Protein AF-T1H4S7-F1 (afdb_monomer)

InterPro domains:
  IPR000738 WHEP-TRS domain [PF00458] (80-125)
  IPR000738 WHEP-TRS domain [PS00762] (87-115)
  IPR000738 WHEP-TRS domain [PS51185] (76-132)
  IPR000738 WHEP-TRS domain [SM00991] (80-135)
  IPR009068 uS15/NS1, RNA-binding domain superfamily [SSF47060] (79-121)
  IPR027031 Glycyl-tRNA synthetase/DNA polymerase subunit gamma-2 [PTHR10745] (80-202)
  IPR045864 Class II Aminoacyl-tRNA synthetase/Biotinyl protein ligase (BPL) and lipoyl protein ligase (LPL) [G3DSA:3.30.930.10] (133-202)
  IPR045864 Class II Aminoacyl-tRNA synthetase/Biotinyl protein ligase (BPL) and lipoyl protein ligase (LPL) [SSF55681] (131-201)

Sequence (202 aa):
MSLRKLTLICSRFHHISCGFRANLIQFVNPTSTFISRFASSSAPEPVTLWGTKKKNRKVRLHSLVGTRMSAEVEAVLAPLREKVQEQGNLVRSLKASGAPELDVKKAVAELKARKKALEDKELEFTSQSSTFDRAKMEDLLKRRFFYDQSFAIYGGITGQYDFGPMGCALKSNILNLWRQFFVLEEQMLEVDCSILTPEQVL

Organism: Megaselia scalaris (NCBI:txid36166)

Secondary structure (DSSP, 8-state):
--TTTHHHHHHHSTTSS---------------------------------S---TT--EE----------HHHHHHHHHHHHHHHHHHHHHHHHHHTT--HHHHHHHHHHHHHHHHHHHHHHHHHTTTT-EE-HHHHHHHHHHTTSEEETTGGGT--TT-EEE-HHHHHHHHHHHHHHIIIIIIHHT-------S---GGG-

Mean predicted aligned error: 17.31 Å

Radius of gyration: 27.14 Å; Cα contacts (8 Å, |Δi|>4): 90; chains: 1; bounding box: 60×44×68 Å

Structure (mmCIF, N/CA/C/O backbone):
data_AF-T1H4S7-F1
#
_entry.id   AF-T1H4S7-F1
#
loop_
_atom_site.group_PDB
_atom_site.id
_atom_site.type_symbol
_atom_site.label_atom_id
_atom_site.label_alt_id
_atom_site.label_comp_id
_atom_site.label_asym_id
_atom_site.label_entity_id
_atom_site.label_seq_id
_atom_site.pdbx_PDB_ins_code
_atom_site.Cartn_x
_atom_site.Cartn_y
_atom_site.Cartn_z
_atom_site.occupancy
_atom_site.B_iso_or_equiv
_atom_site.auth_seq_id
_atom_site.auth_comp_id
_atom_site.a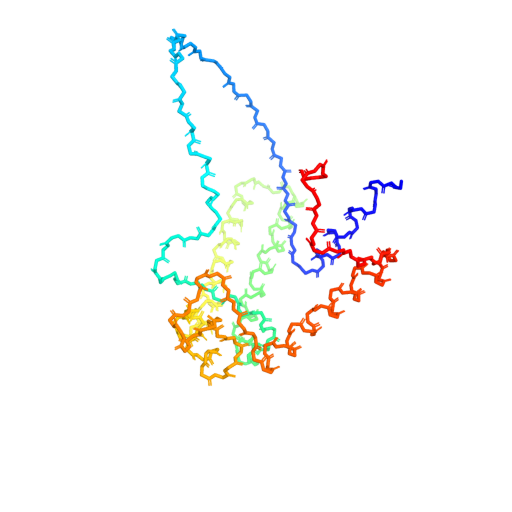uth_asym_id
_atom_site.auth_atom_id
_atom_site.pdbx_PDB_model_num
ATOM 1 N N . MET A 1 1 ? -19.317 -23.875 -14.083 1.00 41.97 1 MET A N 1
ATOM 2 C CA . MET A 1 1 ? -18.487 -24.047 -12.869 1.00 41.97 1 MET A CA 1
ATOM 3 C C . MET A 1 1 ? -19.145 -23.245 -11.751 1.00 41.97 1 MET A C 1
ATOM 5 O O . MET A 1 1 ? -19.374 -22.060 -11.925 1.00 41.97 1 MET A O 1
ATOM 9 N N . SER A 1 2 ? -19.652 -23.934 -10.728 1.00 33.81 2 SER A N 1
ATOM 10 C CA . SER A 1 2 ? -20.773 -23.499 -9.873 1.00 33.81 2 SER A CA 1
ATOM 11 C C . SER A 1 2 ? -20.464 -22.293 -8.966 1.00 33.81 2 SER A C 1
ATOM 13 O O . SER A 1 2 ? -19.437 -22.285 -8.287 1.00 33.81 2 SER A O 1
ATOM 15 N N . LEU A 1 3 ? -21.418 -21.350 -8.869 1.00 35.25 3 LEU A N 1
ATOM 16 C CA . LEU A 1 3 ? -21.483 -20.182 -7.961 1.00 35.25 3 LEU A CA 1
ATOM 17 C C . LEU A 1 3 ? -21.241 -20.486 -6.465 1.00 35.25 3 LEU A C 1
ATOM 19 O O . LEU A 1 3 ? -21.159 -19.570 -5.654 1.00 35.25 3 LEU A O 1
ATOM 23 N N . ARG A 1 4 ? -21.092 -21.759 -6.088 1.00 35.78 4 ARG A N 1
ATOM 24 C CA . ARG A 1 4 ? -20.764 -22.210 -4.730 1.00 35.78 4 ARG A CA 1
ATOM 25 C C . ARG A 1 4 ? -19.297 -21.988 -4.329 1.00 35.78 4 ARG A C 1
ATOM 27 O O . ARG A 1 4 ? -18.998 -22.070 -3.145 1.00 35.78 4 ARG A O 1
ATOM 34 N N . LYS A 1 5 ? -18.383 -21.709 -5.273 1.00 42.66 5 LYS A N 1
ATOM 35 C CA . LYS A 1 5 ? -16.961 -21.447 -4.952 1.00 42.66 5 LYS A CA 1
ATOM 36 C C . LYS A 1 5 ? -16.668 -19.990 -4.570 1.00 42.66 5 LYS A C 1
ATOM 38 O O . LYS A 1 5 ? -15.853 -19.771 -3.683 1.00 42.66 5 LYS A O 1
ATOM 43 N N . LEU A 1 6 ? -17.390 -19.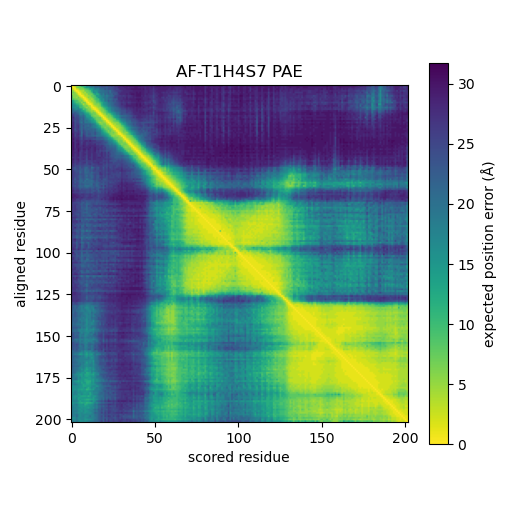008 -5.122 1.00 40.31 6 LEU A N 1
ATOM 44 C CA . LEU A 1 6 ? -17.178 -17.591 -4.775 1.00 40.31 6 LEU A CA 1
ATOM 45 C C . LEU A 1 6 ? -17.537 -17.278 -3.310 1.00 40.31 6 LEU A C 1
ATOM 47 O O . LEU A 1 6 ? -16.977 -16.373 -2.698 1.00 40.31 6 LEU A O 1
ATOM 51 N N . THR A 1 7 ? -18.451 -18.052 -2.719 1.00 40.34 7 THR A N 1
ATOM 52 C CA . THR A 1 7 ? -18.847 -17.902 -1.312 1.00 40.34 7 THR A CA 1
ATOM 53 C C . THR A 1 7 ? -17.739 -18.341 -0.343 1.00 40.34 7 THR A C 1
ATOM 55 O O . THR A 1 7 ? -17.677 -17.827 0.769 1.00 40.34 7 THR A O 1
ATOM 58 N N . LEU A 1 8 ? -16.823 -19.228 -0.760 1.00 39.31 8 LEU A N 1
ATOM 59 C CA . LEU A 1 8 ? -15.730 -19.716 0.093 1.00 39.31 8 LEU A CA 1
ATOM 60 C C . LEU A 1 8 ? -14.610 -18.672 0.275 1.00 39.31 8 LEU A C 1
ATOM 62 O O . LEU A 1 8 ? -14.010 -18.594 1.347 1.00 39.31 8 LEU A O 1
ATOM 66 N N . ILE A 1 9 ? -14.391 -17.826 -0.736 1.00 44.53 9 ILE A N 1
ATOM 67 C CA . ILE A 1 9 ? -13.378 -16.755 -0.737 1.00 44.53 9 ILE A CA 1
ATOM 68 C C . ILE A 1 9 ? -13.738 -15.679 0.296 1.00 44.53 9 ILE A C 1
ATOM 70 O O . ILE A 1 9 ? -12.888 -15.202 1.045 1.00 44.53 9 ILE A O 1
ATOM 74 N N . CYS A 1 10 ? -15.029 -15.358 0.420 1.00 37.50 10 CYS A N 1
ATOM 75 C CA . CYS A 1 10 ? -15.496 -14.381 1.401 1.00 37.50 10 CYS A CA 1
ATOM 76 C C . CYS A 1 10 ? -15.527 -14.951 2.834 1.00 37.50 10 CYS A C 1
ATOM 78 O O . CYS A 1 10 ? -15.285 -14.221 3.793 1.00 37.50 10 CYS A O 1
ATOM 80 N N . SER A 1 11 ? -15.775 -16.257 3.006 1.00 36.66 11 SER A N 1
ATOM 81 C CA . SER A 1 11 ? -15.812 -16.896 4.332 1.00 36.66 11 SER A CA 1
ATOM 82 C C . SER A 1 11 ? -14.431 -17.120 4.955 1.00 36.66 11 SER A C 1
ATOM 84 O O . SER A 1 11 ? -14.328 -17.155 6.181 1.00 36.66 11 SER A O 1
ATOM 86 N N . ARG A 1 12 ? -13.356 -17.215 4.160 1.00 45.53 12 ARG A N 1
ATOM 87 C CA . ARG A 1 12 ? -11.990 -17.377 4.695 1.00 45.53 12 ARG A CA 1
ATOM 88 C C . ARG A 1 12 ? -11.311 -16.061 5.082 1.00 45.53 12 ARG A C 1
ATOM 90 O O . ARG A 1 12 ? -10.366 -16.080 5.862 1.00 45.53 12 ARG A O 1
ATOM 97 N N . PHE A 1 13 ? -11.862 -14.925 4.655 1.00 40.69 13 PHE A N 1
ATOM 98 C CA . PHE A 1 13 ? -11.532 -13.616 5.229 1.00 40.69 13 PHE A CA 1
ATOM 99 C C . PHE A 1 13 ? -12.204 -13.398 6.602 1.00 40.69 13 PHE A C 1
ATOM 101 O O . PHE A 1 13 ? -11.760 -12.576 7.396 1.00 40.69 13 PHE A O 1
ATOM 108 N N . HIS A 1 14 ? -13.249 -14.174 6.926 1.00 33.62 14 HIS A N 1
ATOM 109 C CA . HIS A 1 14 ? -14.081 -13.978 8.122 1.00 33.62 14 HIS A CA 1
ATOM 110 C C . HIS A 1 14 ? -13.559 -14.640 9.405 1.00 33.62 14 HIS A C 1
ATOM 112 O O . HIS A 1 14 ? -14.132 -14.424 10.472 1.00 33.62 14 HIS A O 1
ATOM 118 N N . HIS A 1 15 ? -12.453 -15.392 9.347 1.00 34.91 15 HIS A N 1
ATOM 119 C CA . HIS A 1 15 ? -11.735 -15.820 10.559 1.00 34.91 15 HIS A CA 1
ATOM 120 C C . HIS A 1 15 ? -10.746 -14.752 11.070 1.00 34.91 15 HIS A C 1
ATOM 122 O O . HIS A 1 15 ? -10.003 -14.975 12.026 1.00 34.91 15 HIS A O 1
ATOM 128 N N . ILE A 1 16 ? -10.788 -13.561 10.465 1.00 42.69 16 ILE A N 1
ATOM 129 C CA . ILE A 1 16 ? -10.288 -12.312 11.030 1.00 42.69 16 ILE A CA 1
ATOM 130 C C . ILE A 1 16 ? -11.484 -11.346 11.076 1.00 42.69 16 ILE A C 1
ATOM 132 O O . ILE A 1 16 ? -11.771 -10.605 10.146 1.00 42.69 16 ILE A O 1
ATOM 136 N N . SER A 1 17 ? -12.197 -11.404 12.202 1.00 32.28 17 SER A N 1
ATOM 137 C CA . SER A 1 17 ? -13.141 -10.398 12.708 1.00 32.28 17 SER A CA 1
ATOM 138 C C . SER A 1 17 ? -14.472 -10.171 11.963 1.00 32.28 17 SER A C 1
ATOM 140 O O . SER A 1 17 ? -14.628 -9.287 11.132 1.00 32.28 17 SER A O 1
ATOM 142 N N . CYS A 1 18 ? -15.483 -10.864 12.496 1.00 31.83 18 CYS A N 1
ATOM 143 C CA . CYS A 1 18 ? -16.815 -10.358 12.865 1.00 31.83 18 CYS A CA 1
ATOM 144 C C . CYS A 1 18 ? -17.854 -10.053 11.764 1.00 31.83 18 CYS A C 1
ATOM 146 O O . CYS A 1 18 ? -17.685 -9.223 10.875 1.00 31.83 18 CYS A O 1
ATOM 148 N N . GLY A 1 19 ? -18.977 -10.772 11.866 1.00 29.05 19 GLY A N 1
ATOM 149 C CA . GLY A 1 19 ? -20.103 -10.832 10.937 1.00 29.05 19 GLY A CA 1
ATOM 150 C C . GLY A 1 19 ? -20.899 -9.541 10.787 1.00 29.05 19 GLY A C 1
ATOM 151 O O . GLY A 1 19 ? -21.454 -9.012 11.748 1.00 29.05 19 GLY A O 1
ATOM 152 N N . PHE A 1 20 ? -21.035 -9.113 9.535 1.00 29.20 20 PHE A N 1
ATOM 153 C CA . PHE A 1 20 ? -22.096 -8.237 9.059 1.00 29.20 20 PHE A CA 1
ATOM 154 C C . PHE A 1 20 ? -23.388 -9.064 8.927 1.00 29.20 20 PHE A C 1
ATOM 156 O O . PHE A 1 20 ? -23.376 -10.141 8.328 1.00 29.20 20 PHE A O 1
ATOM 163 N N . ARG A 1 21 ? -24.505 -8.581 9.481 1.00 31.48 21 ARG A N 1
ATOM 164 C CA . ARG A 1 21 ? -25.845 -9.157 9.283 1.00 31.48 21 ARG A CA 1
ATOM 165 C C . ARG A 1 21 ? -26.712 -8.095 8.610 1.00 31.48 21 ARG A C 1
ATOM 167 O O . ARG A 1 21 ? -26.928 -7.033 9.184 1.00 31.48 21 ARG A O 1
ATOM 174 N N . ALA A 1 22 ? -27.177 -8.390 7.400 1.00 33.75 22 ALA A N 1
ATOM 175 C CA . ALA A 1 22 ? -28.142 -7.589 6.652 1.00 33.75 22 ALA A CA 1
ATOM 176 C C . ALA A 1 22 ? -29.571 -8.129 6.841 1.00 33.75 22 ALA A C 1
ATOM 178 O O . ALA A 1 22 ? -29.743 -9.326 7.073 1.00 33.75 22 ALA A O 1
ATOM 179 N N . ASN A 1 23 ? -30.558 -7.231 6.740 1.00 27.38 23 ASN A N 1
ATOM 180 C CA . ASN A 1 23 ? -31.960 -7.388 6.290 1.00 27.38 23 ASN A CA 1
ATOM 181 C C . ASN A 1 23 ? -32.716 -6.114 6.715 1.00 27.38 23 ASN A C 1
ATOM 183 O O . ASN A 1 23 ? -32.404 -5.584 7.776 1.00 27.38 23 ASN A O 1
ATOM 187 N N . LEU A 1 24 ? -33.747 -5.568 6.067 1.00 27.72 24 LEU A N 1
ATOM 188 C CA . LEU A 1 24 ? -34.466 -5.654 4.777 1.00 27.72 24 LEU A CA 1
ATOM 189 C C . LEU A 1 24 ? -35.558 -4.534 4.881 1.00 27.72 24 LEU A C 1
ATOM 191 O O . LEU A 1 24 ? -35.735 -4.012 5.981 1.00 27.72 24 LEU A O 1
ATOM 195 N N . ILE A 1 25 ? -36.353 -4.278 3.817 1.00 26.95 25 ILE A N 1
ATOM 196 C CA . ILE A 1 25 ? -37.682 -3.578 3.764 1.00 26.95 25 ILE A CA 1
ATOM 197 C C . ILE A 1 25 ? -37.580 -2.093 3.330 1.00 26.95 25 ILE A C 1
ATOM 199 O O . ILE A 1 25 ? -36.746 -1.380 3.869 1.00 26.95 25 ILE A O 1
ATOM 203 N N . GLN A 1 26 ? -38.410 -1.474 2.469 1.00 25.28 26 GLN A N 1
ATOM 204 C CA . GLN A 1 26 ? -39.275 -1.773 1.296 1.00 25.28 26 GLN A CA 1
ATOM 205 C C . GLN A 1 26 ? -40.023 -0.441 0.961 1.00 25.28 26 GLN A C 1
ATOM 207 O O . GLN A 1 26 ? -40.423 0.222 1.909 1.00 25.28 26 GLN A O 1
ATOM 212 N N . PHE A 1 27 ? -40.271 -0.132 -0.334 1.00 25.97 27 PHE A N 1
ATOM 213 C CA . PHE A 1 27 ? -41.295 0.787 -0.939 1.00 25.97 27 PHE A CA 1
ATOM 214 C C . PHE A 1 27 ? -41.332 2.287 -0.489 1.00 25.97 27 PHE A C 1
ATOM 216 O O . PHE A 1 27 ? -41.004 2.600 0.640 1.00 25.97 27 PHE A O 1
ATOM 223 N N . VAL A 1 28 ? -41.661 3.326 -1.286 1.00 28.50 28 VAL A N 1
ATOM 224 C CA . VAL A 1 28 ? -42.761 3.571 -2.255 1.00 28.50 28 VAL A CA 1
ATOM 225 C C . VAL A 1 28 ? -42.406 4.769 -3.204 1.00 28.50 28 VAL A C 1
ATOM 227 O O . VAL A 1 28 ? -41.715 5.691 -2.782 1.00 28.50 28 VAL A O 1
ATOM 230 N N . ASN A 1 29 ? -42.910 4.771 -4.453 1.00 31.83 29 ASN A N 1
ATOM 231 C CA . ASN A 1 29 ? -43.080 5.919 -5.405 1.00 31.83 29 ASN A CA 1
ATOM 232 C C . ASN A 1 29 ? -44.453 6.634 -5.155 1.00 31.83 29 ASN A C 1
ATOM 234 O O . ASN A 1 29 ? -45.113 6.174 -4.223 1.00 31.83 29 ASN A O 1
ATOM 238 N N . PRO A 1 30 ? -45.023 7.607 -5.939 1.00 46.44 30 PRO A N 1
ATOM 239 C CA . PRO A 1 30 ? -44.629 8.396 -7.146 1.00 46.44 30 PRO A CA 1
ATOM 240 C C . PRO A 1 30 ? -44.850 9.945 -6.949 1.00 46.44 30 PRO A C 1
ATOM 242 O O . PRO A 1 30 ? -45.190 10.359 -5.851 1.00 46.44 30 PRO A O 1
ATOM 245 N N . THR A 1 31 ? -44.591 10.901 -7.868 1.00 28.98 31 THR A N 1
ATOM 246 C CA . THR A 1 31 ? -45.408 11.325 -9.043 1.00 28.98 31 THR A CA 1
ATOM 247 C C . THR A 1 31 ? -44.789 12.534 -9.789 1.00 28.98 31 THR A C 1
ATOM 249 O O . THR A 1 31 ? -44.314 13.440 -9.116 1.00 28.98 31 THR A O 1
ATOM 252 N N . SER A 1 32 ? -44.931 12.549 -11.135 1.00 28.95 32 SER A N 1
ATOM 253 C CA . SER A 1 32 ? -45.107 13.662 -12.124 1.00 28.95 32 SER A CA 1
ATOM 254 C C . SER A 1 32 ? -44.213 14.923 -12.023 1.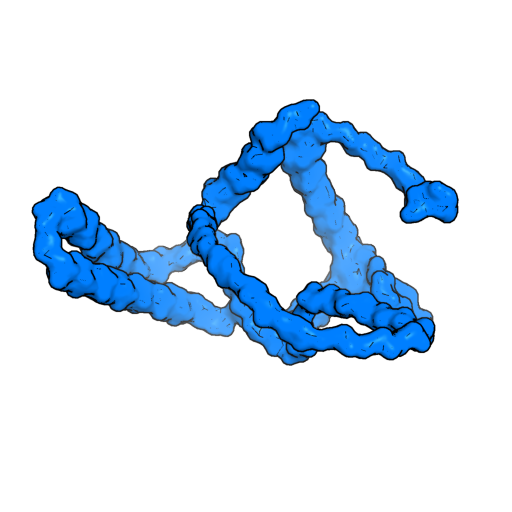00 28.95 32 SER A C 1
ATOM 256 O O . SER A 1 32 ? -44.094 15.505 -10.960 1.00 28.95 32 SER A O 1
ATOM 258 N N . THR A 1 33 ? -43.569 15.444 -13.077 1.00 30.02 33 THR A N 1
ATOM 259 C CA . THR A 1 33 ? -44.197 15.945 -14.317 1.00 30.02 33 THR A CA 1
ATOM 260 C C . THR A 1 33 ? -43.216 15.995 -15.498 1.00 30.02 33 THR A C 1
ATOM 262 O O . THR A 1 33 ? -42.012 16.184 -15.354 1.00 30.02 33 THR A O 1
ATOM 265 N N . PHE A 1 34 ? -43.795 15.868 -16.686 1.00 32.50 34 PHE A N 1
ATOM 266 C CA . PHE A 1 34 ? -43.202 15.860 -18.019 1.00 32.50 34 PHE A CA 1
ATOM 267 C C . PHE A 1 34 ? -42.979 17.292 -18.542 1.00 32.50 34 PHE A C 1
ATOM 269 O O . PHE A 1 34 ? -43.958 18.022 -18.638 1.00 32.50 34 PHE A O 1
ATOM 276 N N . ILE A 1 35 ? -41.757 17.675 -18.945 1.00 31.91 35 ILE A N 1
ATOM 277 C CA . ILE A 1 35 ? -41.510 18.664 -20.019 1.00 31.91 35 ILE A CA 1
ATOM 278 C C . ILE A 1 35 ? -40.247 18.252 -20.785 1.00 31.91 35 ILE A C 1
ATOM 280 O O . ILE A 1 35 ? -39.147 18.180 -20.243 1.00 31.91 35 ILE A O 1
ATOM 284 N N . SER A 1 36 ? -40.434 18.006 -22.077 1.00 35.34 36 SER A N 1
ATOM 285 C CA . SER A 1 36 ? -39.409 17.754 -23.082 1.00 35.34 36 SER A CA 1
ATOM 286 C C . SER A 1 36 ? -38.601 19.009 -23.415 1.00 35.34 36 SER A C 1
ATOM 288 O O . SER A 1 36 ? -39.178 20.053 -23.737 1.00 35.34 36 SER A O 1
ATOM 290 N N . ARG A 1 37 ? -37.275 18.879 -23.499 1.00 27.64 37 ARG A N 1
ATOM 291 C CA . ARG A 1 37 ? -36.459 19.719 -24.383 1.00 27.64 37 ARG A CA 1
ATOM 292 C C . ARG A 1 37 ? -35.199 18.956 -24.786 1.00 27.64 37 ARG A C 1
ATOM 294 O O . ARG A 1 37 ? -34.328 18.707 -23.962 1.00 27.64 37 ARG A O 1
ATOM 301 N N . PHE A 1 38 ? -35.137 18.559 -26.054 1.00 35.47 38 PHE A N 1
ATOM 302 C CA . PHE A 1 38 ? -33.908 18.082 -26.677 1.00 35.47 38 PHE A CA 1
ATOM 303 C C . PHE A 1 38 ? -32.910 19.243 -26.708 1.00 35.47 38 PHE A C 1
ATOM 305 O O . PHE A 1 38 ? -33.141 20.251 -27.372 1.00 35.47 38 PHE A O 1
ATOM 312 N N . ALA A 1 39 ? -31.815 19.091 -25.974 1.00 32.44 39 ALA A N 1
ATOM 313 C CA . ALA A 1 39 ? -30.600 19.866 -26.141 1.00 32.44 39 ALA A CA 1
ATOM 314 C C . ALA A 1 39 ? -29.439 18.886 -25.978 1.00 32.44 39 ALA A C 1
ATOM 316 O O . ALA A 1 39 ? -29.271 18.272 -24.926 1.00 32.44 39 ALA A O 1
ATOM 317 N N . SER A 1 40 ? -28.677 18.702 -27.051 1.00 44.75 40 SER A N 1
ATOM 318 C CA . SER A 1 40 ? -27.395 18.008 -27.047 1.00 44.75 40 SER A CA 1
ATOM 319 C C . SER A 1 40 ? -26.478 18.663 -26.016 1.00 44.75 40 SER A C 1
ATOM 321 O O . SER A 1 40 ? -25.993 19.775 -26.210 1.00 44.75 40 SER A O 1
ATOM 323 N N . SER A 1 41 ? -26.288 17.977 -24.900 1.00 34.97 41 SER A N 1
ATOM 324 C CA . SER A 1 41 ? -25.385 18.344 -23.822 1.00 34.97 41 SER A CA 1
ATOM 325 C C . SER A 1 41 ? -24.896 17.024 -23.259 1.00 34.97 41 SER A C 1
ATOM 327 O O . SER A 1 41 ? -25.675 16.273 -22.672 1.00 34.97 41 SER A O 1
ATOM 329 N N . SER A 1 42 ? -23.636 16.690 -23.527 1.00 43.97 42 SER A N 1
ATOM 330 C CA . SER A 1 42 ? -22.946 15.608 -22.837 1.00 43.97 42 SER A CA 1
ATOM 331 C C . SER A 1 42 ? -23.034 15.901 -21.342 1.00 43.97 42 SER A C 1
ATOM 333 O O . SER A 1 42 ? -22.331 16.782 -20.838 1.00 43.97 42 SER A O 1
ATOM 335 N N . ALA A 1 43 ? -23.946 15.223 -20.647 1.00 37.69 43 ALA A N 1
ATOM 336 C CA . ALA A 1 43 ? -24.002 15.291 -19.201 1.00 37.69 43 ALA A CA 1
ATOM 337 C C . ALA A 1 43 ? -22.615 14.889 -18.677 1.00 37.69 43 ALA A C 1
ATOM 339 O O . ALA A 1 43 ? -22.074 13.881 -19.139 1.00 37.69 43 ALA A O 1
ATOM 340 N N . PRO A 1 44 ? -22.000 15.662 -17.768 1.00 42.91 44 PRO A N 1
ATOM 341 C CA . PRO A 1 44 ? -20.804 15.191 -17.103 1.00 42.91 44 PRO A CA 1
ATOM 342 C C . PRO A 1 44 ? -21.190 13.911 -16.363 1.00 42.91 44 PRO A C 1
ATOM 344 O O . PRO A 1 44 ? -22.061 13.938 -15.490 1.00 42.91 44 PRO A O 1
ATOM 347 N N . GLU A 1 45 ? -20.573 12.797 -16.759 1.00 44.34 45 GLU A N 1
ATOM 348 C CA . GLU A 1 45 ? -20.576 11.538 -16.017 1.00 44.34 45 GLU A CA 1
ATOM 349 C C . GLU A 1 45 ? -20.475 11.848 -14.515 1.00 44.34 45 GLU A C 1
ATOM 351 O O . GLU A 1 45 ? -19.665 12.709 -14.132 1.00 44.34 45 GLU A O 1
ATOM 356 N N . PRO A 1 46 ? -21.289 11.219 -13.646 1.00 45.28 46 PRO A N 1
ATOM 357 C CA . PRO A 1 46 ? -21.187 11.439 -12.216 1.00 45.28 46 PRO A CA 1
ATOM 358 C C . PRO A 1 46 ? -19.763 11.082 -11.803 1.00 45.28 46 PRO A C 1
ATOM 360 O O . PRO A 1 46 ? -19.399 9.910 -11.758 1.00 45.28 46 PRO A O 1
ATOM 363 N N . VAL A 1 47 ? -18.950 12.112 -11.533 1.00 52.47 47 VAL A N 1
ATOM 364 C CA . VAL A 1 47 ? -17.594 11.956 -11.014 1.00 52.47 47 VAL A CA 1
ATOM 365 C C . VAL A 1 47 ? -17.681 10.972 -9.870 1.00 52.47 47 VAL A C 1
ATOM 367 O O . VAL A 1 47 ? -18.285 11.265 -8.835 1.00 52.47 47 VAL A O 1
ATOM 370 N N . THR A 1 48 ? -17.115 9.789 -10.084 1.00 45.91 48 THR A N 1
ATOM 371 C CA . THR A 1 48 ? -16.993 8.770 -9.058 1.00 45.91 48 THR A CA 1
ATOM 372 C C . THR A 1 48 ? -16.465 9.474 -7.817 1.00 45.91 48 THR A C 1
ATOM 374 O O . THR A 1 48 ? -15.342 9.985 -7.822 1.00 45.91 48 THR A O 1
ATOM 377 N N . LEU A 1 49 ? -17.271 9.552 -6.754 1.00 47.19 49 LEU A N 1
ATOM 378 C CA . LEU A 1 49 ? -16.843 10.073 -5.455 1.00 47.19 49 LEU A CA 1
ATOM 379 C C . LEU A 1 49 ? -15.972 9.011 -4.767 1.00 47.19 49 LEU A C 1
ATOM 381 O O . LEU A 1 49 ? -16.184 8.637 -3.616 1.00 47.19 49 LEU A O 1
ATOM 385 N N . TRP A 1 50 ? -15.015 8.461 -5.508 1.00 38.97 50 TRP A N 1
ATOM 386 C CA . TRP A 1 50 ? -13.995 7.598 -4.971 1.00 38.97 50 TRP A CA 1
ATOM 387 C C . TRP A 1 50 ? -12.850 8.490 -4.512 1.00 38.97 50 TRP A C 1
ATOM 389 O O . TRP A 1 50 ? -12.194 9.164 -5.302 1.00 38.97 50 TRP A O 1
ATOM 399 N N . GLY A 1 51 ? -12.649 8.533 -3.199 1.00 52.12 51 GLY A N 1
ATOM 400 C CA . GLY A 1 51 ? -11.647 9.388 -2.576 1.00 52.12 51 GLY A CA 1
ATOM 401 C C . GLY A 1 51 ? -12.238 10.639 -1.928 1.00 52.12 51 GLY A C 1
ATOM 402 O O . GLY A 1 51 ? -13.204 11.251 -2.377 1.00 52.12 51 GLY A O 1
ATOM 403 N N . THR A 1 52 ? -11.655 11.015 -0.793 1.00 61.53 52 THR A N 1
ATOM 404 C CA . THR A 1 52 ? -12.076 12.186 -0.018 1.00 61.53 52 THR A CA 1
ATOM 405 C C . THR A 1 52 ? -11.324 13.425 -0.504 1.00 61.53 52 THR A C 1
ATOM 407 O O . THR A 1 52 ? -10.099 13.431 -0.486 1.00 61.53 52 THR A O 1
ATOM 410 N N . LYS A 1 53 ? -12.024 14.520 -0.836 1.00 66.50 53 LYS A N 1
ATOM 411 C CA . LYS A 1 53 ? -11.402 15.809 -1.228 1.00 66.50 53 LYS A CA 1
ATOM 412 C C . LYS A 1 53 ? -10.819 16.621 -0.050 1.00 66.50 53 LYS A C 1
ATOM 414 O O . LYS A 1 53 ? -10.400 17.762 -0.224 1.00 66.50 53 LYS A O 1
ATOM 419 N N . LYS A 1 54 ? -10.825 16.074 1.173 1.00 71.88 54 LYS A N 1
ATOM 420 C CA . LYS A 1 54 ? -10.387 16.784 2.386 1.00 71.88 54 LYS A CA 1
ATOM 421 C C . LYS A 1 54 ? -8.862 16.816 2.454 1.00 71.88 54 LYS A C 1
ATOM 423 O O . LYS A 1 54 ? -8.228 15.778 2.639 1.00 71.88 54 LYS A O 1
ATOM 428 N N . LYS A 1 55 ? -8.292 18.018 2.374 1.00 57.88 55 LYS A N 1
ATOM 429 C CA . LYS A 1 55 ? -6.885 18.272 2.701 1.00 57.88 55 LYS A CA 1
ATOM 430 C C . LYS A 1 55 ? -6.698 17.987 4.204 1.00 57.88 55 LYS A C 1
ATOM 432 O O . LYS A 1 55 ? -7.461 18.506 5.012 1.00 57.88 55 LYS A O 1
ATOM 437 N N . ASN A 1 56 ? -5.742 17.127 4.568 1.00 61.44 56 ASN A N 1
ATOM 438 C CA . ASN A 1 56 ? -5.402 16.741 5.953 1.00 61.44 56 ASN A CA 1
ATOM 439 C C . ASN A 1 56 ? -6.474 15.944 6.724 1.00 61.44 56 ASN A C 1
ATOM 441 O O . ASN A 1 56 ? -6.893 16.307 7.824 1.00 61.44 56 ASN A O 1
ATOM 445 N N . ARG A 1 57 ? -6.911 14.803 6.175 1.00 68.19 57 ARG A N 1
ATOM 446 C CA . ARG A 1 57 ? -7.760 13.860 6.920 1.00 68.19 57 ARG A CA 1
ATOM 447 C C . ARG A 1 57 ? -6.968 13.230 8.071 1.00 68.19 57 ARG A C 1
ATOM 449 O O . ARG A 1 57 ? -6.031 12.476 7.833 1.00 68.19 57 ARG A O 1
ATOM 456 N N . LYS A 1 58 ? -7.424 13.449 9.306 1.00 61.97 58 LYS A N 1
ATOM 457 C CA . LYS A 1 58 ? -6.964 12.703 10.484 1.00 61.97 58 LYS A CA 1
ATOM 458 C C . LYS A 1 58 ? -7.473 11.261 10.392 1.00 61.97 58 LYS A C 1
ATOM 460 O O . LYS A 1 58 ? -8.578 10.955 10.838 1.00 61.97 58 LYS A O 1
ATOM 465 N N . VAL A 1 59 ? -6.712 10.388 9.734 1.00 67.19 59 VAL A N 1
ATOM 466 C CA . VAL A 1 59 ? -7.004 8.951 9.717 1.00 67.19 59 VAL A CA 1
ATOM 467 C C . VAL A 1 59 ? -6.461 8.370 11.014 1.00 67.19 59 VAL A C 1
ATOM 469 O O . VAL A 1 59 ? -5.267 8.477 11.298 1.00 67.19 59 VAL A O 1
ATOM 472 N N . ARG A 1 60 ? -7.353 7.790 11.822 1.00 57.84 60 ARG A N 1
ATOM 473 C CA . ARG A 1 60 ? -6.939 6.957 12.949 1.00 57.84 60 ARG A CA 1
ATOM 474 C C . ARG A 1 60 ? -6.371 5.678 12.357 1.00 57.84 60 ARG A C 1
ATOM 476 O O . ARG A 1 60 ? -7.104 4.945 11.694 1.00 57.84 60 ARG A O 1
ATOM 483 N N . LEU A 1 61 ? -5.081 5.438 12.554 1.00 57.91 61 LEU A N 1
ATOM 484 C CA . LEU A 1 61 ? -4.526 4.130 12.253 1.00 57.91 61 LEU A CA 1
ATOM 485 C C . LEU A 1 61 ? -5.001 3.198 13.355 1.00 57.91 61 LEU A C 1
ATOM 487 O O . LEU A 1 61 ? -4.631 3.361 14.517 1.00 57.91 61 LEU A O 1
ATOM 491 N N . HIS A 1 62 ? -5.838 2.232 12.993 1.00 55.69 62 HIS A N 1
ATOM 492 C CA . HIS A 1 62 ? -5.939 1.044 13.818 1.00 55.69 62 HIS A CA 1
ATOM 493 C C . HIS A 1 62 ? -4.564 0.385 13.756 1.00 55.69 62 HIS A C 1
ATOM 495 O O . HIS A 1 62 ? -4.082 0.093 12.659 1.00 55.69 62 HIS A O 1
ATOM 501 N N . SER A 1 63 ? -3.897 0.214 14.896 1.00 51.59 63 SER A N 1
ATOM 502 C CA . SER A 1 63 ? -2.667 -0.570 14.934 1.00 51.59 63 SER A CA 1
ATOM 503 C C . SER A 1 63 ? -3.006 -1.966 14.407 1.00 51.59 63 SER A C 1
ATOM 505 O O . SER A 1 63 ? -3.678 -2.741 15.078 1.00 51.59 63 SER A O 1
ATOM 507 N N . LEU A 1 64 ? -2.606 -2.278 13.171 1.00 47.91 64 LEU A N 1
ATOM 508 C CA . LEU A 1 64 ? -2.589 -3.655 12.659 1.00 47.91 64 LEU A CA 1
ATOM 509 C C . LEU A 1 64 ? -1.441 -4.452 13.276 1.00 47.91 64 LEU A C 1
ATOM 511 O O . LEU A 1 64 ? -1.310 -5.651 13.047 1.00 47.91 64 LEU A O 1
ATOM 515 N N . VAL A 1 65 ? -0.614 -3.791 14.081 1.00 45.94 65 VAL A N 1
ATOM 516 C CA . VAL A 1 65 ? 0.357 -4.477 14.893 1.00 45.94 65 VAL A CA 1
ATOM 517 C C . VAL A 1 65 ? -0.427 -5.084 16.049 1.00 45.94 65 VAL A C 1
ATOM 519 O O . VAL A 1 65 ? -0.763 -4.414 17.026 1.00 45.94 65 VAL A O 1
ATOM 522 N N . GLY A 1 66 ? -0.677 -6.388 15.941 1.00 47.19 66 GLY A N 1
ATOM 523 C CA . GLY A 1 66 ? -0.775 -7.295 17.084 1.00 47.19 66 GLY A CA 1
ATOM 524 C C . GLY A 1 66 ? 0.529 -7.311 17.893 1.00 47.19 66 GLY A C 1
ATOM 525 O O . GLY A 1 66 ? 1.047 -8.365 18.243 1.00 47.19 66 GLY A O 1
ATOM 526 N N . THR A 1 67 ? 1.107 -6.142 18.166 1.00 46.28 67 THR A N 1
ATOM 527 C CA . THR A 1 67 ? 2.192 -5.952 19.110 1.00 46.28 67 THR A CA 1
ATOM 528 C C . THR A 1 67 ? 1.512 -5.865 20.450 1.00 46.28 67 THR A C 1
ATOM 530 O O . THR A 1 67 ? 0.986 -4.822 20.829 1.00 46.28 67 THR A O 1
ATOM 533 N N . ARG A 1 68 ? 1.456 -7.037 21.088 1.00 47.94 68 ARG A N 1
ATOM 534 C CA . ARG A 1 68 ? 1.633 -7.233 22.522 1.00 47.94 68 ARG A CA 1
ATOM 535 C C . ARG A 1 68 ? 1.402 -5.933 23.288 1.00 47.94 68 ARG A C 1
ATOM 537 O O . ARG A 1 68 ? 2.338 -5.151 23.461 1.00 47.94 68 ARG A O 1
ATOM 544 N N . MET A 1 69 ? 0.156 -5.707 23.713 1.00 53.72 69 MET A N 1
ATOM 545 C CA . MET A 1 69 ? -0.093 -4.776 24.812 1.00 53.72 69 MET A CA 1
ATOM 546 C C . MET A 1 69 ? 0.945 -5.121 25.881 1.00 53.72 69 MET A C 1
ATOM 548 O O . MET A 1 69 ? 1.170 -6.312 26.133 1.00 53.72 69 MET A O 1
ATOM 552 N N . SER A 1 70 ? 1.691 -4.134 26.392 1.00 62.72 70 SER A N 1
ATOM 553 C CA . SER A 1 70 ? 2.700 -4.442 27.406 1.00 62.72 70 SER A CA 1
ATOM 554 C C . SER A 1 70 ? 2.017 -5.229 28.527 1.00 62.72 70 SER A C 1
ATOM 556 O O . SER A 1 70 ? 0.813 -5.067 28.753 1.00 62.72 70 SER A O 1
ATOM 558 N N . ALA A 1 71 ? 2.748 -6.117 29.202 1.00 75.06 71 ALA A N 1
ATOM 559 C CA . ALA A 1 71 ? 2.165 -6.901 30.292 1.00 75.06 71 ALA A CA 1
ATOM 560 C C . ALA A 1 71 ? 1.485 -5.991 31.338 1.00 75.06 71 ALA A C 1
ATOM 562 O O . ALA A 1 71 ? 0.513 -6.396 31.968 1.00 75.06 71 ALA A O 1
ATOM 563 N N . GLU A 1 72 ? 1.938 -4.737 31.451 1.00 73.69 72 GLU A N 1
ATOM 564 C CA . GLU A 1 72 ? 1.315 -3.717 32.293 1.00 73.69 72 GLU A CA 1
ATOM 565 C C . GLU A 1 72 ? -0.039 -3.234 31.753 1.00 73.69 72 GLU A C 1
ATOM 567 O O . GLU A 1 72 ? -0.977 -3.094 32.533 1.00 73.69 72 GLU A O 1
ATOM 572 N N . VAL A 1 73 ? -0.186 -3.003 30.442 1.00 78.00 73 VAL A N 1
ATOM 573 C CA . VAL A 1 73 ? -1.480 -2.584 29.874 1.00 78.00 73 VAL A CA 1
ATOM 574 C C . VAL A 1 73 ? -2.506 -3.715 29.958 1.00 78.00 73 VAL A C 1
ATOM 576 O O . VAL A 1 73 ? -3.661 -3.462 30.302 1.00 78.00 73 VAL A O 1
ATOM 579 N N . GLU A 1 74 ? -2.096 -4.966 29.730 1.00 80.50 74 GLU A N 1
ATOM 580 C CA . GLU A 1 74 ? -2.997 -6.113 29.903 1.00 80.50 74 GLU A CA 1
ATOM 581 C C . GLU A 1 74 ? -3.408 -6.291 31.371 1.00 80.50 74 GLU A C 1
ATOM 583 O O . GLU A 1 74 ? -4.582 -6.519 31.639 1.00 80.50 74 GLU A O 1
ATOM 588 N N . ALA A 1 75 ? -2.500 -6.091 32.334 1.00 83.88 75 ALA A N 1
ATOM 589 C CA . ALA A 1 75 ? -2.840 -6.142 33.758 1.00 83.88 75 ALA A CA 1
ATOM 590 C C . ALA A 1 75 ? -3.894 -5.092 34.164 1.00 83.88 75 ALA A C 1
ATOM 592 O O . ALA A 1 75 ? -4.701 -5.342 35.060 1.00 83.88 75 ALA A O 1
ATOM 593 N N . VAL A 1 76 ? -3.928 -3.933 33.496 1.00 84.56 76 VAL A N 1
ATOM 594 C CA . VAL A 1 76 ? -4.944 -2.896 33.743 1.00 84.56 76 VAL A CA 1
ATOM 595 C C . VAL A 1 76 ? -6.258 -3.181 33.004 1.00 84.56 76 VAL A C 1
ATOM 597 O O . VAL A 1 76 ? -7.335 -2.885 33.528 1.00 84.56 76 VAL A O 1
ATOM 600 N N . LEU A 1 77 ? -6.205 -3.766 31.804 1.00 83.06 77 LEU A N 1
ATOM 601 C CA . LEU A 1 77 ? -7.394 -4.063 30.998 1.00 83.06 77 LEU A CA 1
ATOM 602 C C . LEU A 1 77 ? -8.097 -5.368 31.407 1.00 83.06 77 LEU A C 1
ATOM 604 O O . LEU A 1 77 ? -9.327 -5.425 31.351 1.00 83.06 77 LEU A O 1
ATOM 608 N N . ALA A 1 78 ? -7.363 -6.385 31.865 1.00 86.81 78 ALA A N 1
ATOM 609 C CA . ALA A 1 78 ? -7.884 -7.680 32.313 1.00 86.81 78 ALA A CA 1
ATOM 610 C C . ALA A 1 78 ? -9.059 -7.576 33.311 1.00 86.81 78 ALA A C 1
ATOM 612 O O . ALA A 1 78 ? -10.124 -8.124 33.012 1.00 86.81 78 ALA A O 1
ATOM 613 N N . PRO A 1 79 ? -8.979 -6.803 34.416 1.00 91.81 79 PRO A N 1
ATOM 614 C CA . PRO A 1 79 ? -10.099 -6.692 35.355 1.00 91.81 79 PRO A CA 1
ATOM 615 C C . PRO A 1 79 ? -11.331 -6.001 34.747 1.00 91.81 79 PRO A C 1
ATOM 617 O O . PRO A 1 79 ? -12.460 -6.224 35.184 1.00 91.81 79 PRO A O 1
ATOM 620 N N . LEU A 1 80 ? -11.154 -5.144 33.736 1.00 87.69 80 LEU A N 1
ATOM 621 C CA . LEU A 1 80 ? -12.272 -4.528 33.015 1.00 87.69 80 LEU A CA 1
ATOM 622 C C . LEU A 1 80 ? -12.916 -5.519 32.037 1.00 87.69 80 LEU A C 1
ATOM 624 O O . LEU A 1 80 ? -14.144 -5.547 31.925 1.00 87.69 80 LEU A O 1
ATOM 628 N N . ARG A 1 81 ? -12.115 -6.368 31.377 1.00 87.38 81 ARG A N 1
ATOM 629 C CA . ARG A 1 81 ? -12.606 -7.462 30.524 1.00 87.38 81 ARG A CA 1
ATOM 630 C C . ARG A 1 81 ? -13.410 -8.478 31.338 1.00 87.38 81 ARG A C 1
ATOM 632 O O . ARG A 1 81 ? -14.509 -8.837 30.917 1.00 87.38 81 ARG A O 1
ATOM 639 N N . GLU A 1 82 ? -12.927 -8.851 32.521 1.00 90.69 82 GLU A N 1
ATOM 640 C CA . GLU A 1 82 ? -13.632 -9.739 33.456 1.00 90.69 82 GLU A CA 1
ATOM 641 C C . GLU A 1 82 ? -14.976 -9.143 33.889 1.00 90.69 82 GLU A C 1
ATOM 643 O O . GLU A 1 82 ? -16.016 -9.773 33.712 1.00 90.69 82 GLU A O 1
ATOM 648 N N . LYS A 1 83 ? -15.008 -7.871 34.310 1.00 90.81 83 LYS A N 1
ATOM 649 C CA . LYS A 1 83 ? -16.262 -7.181 34.676 1.00 90.81 83 LYS A CA 1
ATOM 650 C C . LYS A 1 83 ? -17.267 -7.081 33.525 1.00 90.81 83 LYS A C 1
ATOM 652 O O . LYS A 1 83 ? -18.480 -7.083 33.763 1.00 90.81 83 LYS A O 1
ATOM 657 N N . VAL A 1 84 ? -16.802 -6.950 32.280 1.00 93.31 84 VAL A N 1
ATOM 658 C CA . VAL A 1 84 ? -17.661 -6.982 31.081 1.00 93.31 84 VAL A CA 1
ATOM 659 C C . VAL A 1 84 ? -18.166 -8.404 30.815 1.00 93.31 84 VAL A C 1
ATOM 661 O O . VAL A 1 84 ? -19.330 -8.583 30.443 1.00 93.31 84 VAL A O 1
ATOM 664 N N . GLN A 1 85 ? -17.323 -9.415 31.025 1.00 89.69 85 GLN A N 1
ATOM 665 C CA . GLN A 1 85 ? -17.660 -10.825 30.846 1.00 89.69 85 GLN A CA 1
ATOM 666 C C . GLN A 1 85 ? -18.676 -11.313 31.884 1.00 89.69 85 GLN A C 1
ATOM 668 O O . GLN A 1 85 ? -19.665 -11.940 31.501 1.00 89.69 85 GLN A O 1
ATOM 673 N N . GLU A 1 86 ? -18.493 -10.967 33.157 1.00 92.50 86 GLU A N 1
ATOM 674 C CA . GLU A 1 86 ? -19.424 -11.248 34.256 1.00 92.50 86 GLU A CA 1
ATOM 675 C C . GLU A 1 86 ? -20.807 -10.656 33.976 1.00 92.50 86 GLU A C 1
ATOM 677 O O . GLU A 1 86 ? -21.812 -11.369 34.002 1.00 92.50 86 GLU A O 1
ATOM 682 N N . GLN A 1 87 ? -20.865 -9.377 33.592 1.00 88.38 87 GLN A N 1
ATOM 683 C CA . GLN A 1 87 ? -22.131 -8.727 33.253 1.00 88.38 87 GLN A CA 1
ATOM 684 C C . GLN A 1 87 ? -22.770 -9.334 31.996 1.00 88.38 87 GLN A C 1
ATOM 686 O O . GLN A 1 87 ? -23.990 -9.458 31.896 1.00 88.38 87 GLN A O 1
ATOM 691 N N . GLY A 1 88 ? -21.957 -9.752 31.023 1.00 91.56 88 GLY A N 1
ATOM 692 C CA . GLY A 1 88 ? -22.428 -10.474 29.845 1.00 91.56 88 GLY A CA 1
ATOM 693 C C . GLY A 1 88 ? -23.024 -11.843 30.188 1.00 91.56 88 GLY A C 1
ATOM 694 O O . GLY A 1 88 ? -24.058 -12.216 29.630 1.00 91.56 88 GLY A O 1
ATOM 695 N N . ASN A 1 89 ? -22.406 -12.578 31.118 1.00 92.81 89 ASN A N 1
ATOM 696 C CA . ASN A 1 89 ? -22.918 -13.846 31.641 1.00 92.81 89 ASN A CA 1
ATOM 697 C C . ASN A 1 89 ? -24.243 -13.647 32.382 1.00 92.81 89 ASN A C 1
ATOM 699 O O . ASN A 1 89 ? -25.172 -14.416 32.147 1.00 92.81 89 ASN A O 1
ATOM 703 N N . LEU A 1 90 ? -24.367 -12.573 33.166 1.00 89.88 90 LEU A N 1
ATOM 704 C CA . LEU A 1 90 ? -25.610 -12.196 33.840 1.00 89.88 90 LEU A CA 1
ATOM 705 C C . LEU A 1 90 ? -26.743 -11.885 32.847 1.00 89.88 90 LEU A C 1
ATOM 707 O O . LEU A 1 90 ? -27.863 -12.361 32.995 1.00 89.88 90 LEU A O 1
ATOM 711 N N . VAL A 1 91 ? -26.468 -11.139 31.773 1.00 90.38 91 VAL A N 1
ATOM 712 C CA . VAL A 1 91 ? -27.478 -10.878 30.729 1.00 90.38 91 VAL A CA 1
ATOM 713 C C . VAL A 1 91 ? -27.898 -12.171 30.020 1.00 90.38 91 VAL A C 1
ATOM 715 O O . VAL A 1 91 ? -29.065 -12.320 29.655 1.00 90.38 91 VAL A O 1
ATOM 718 N N . ARG A 1 92 ? -26.967 -13.110 29.804 1.00 91.62 92 ARG A N 1
ATOM 719 C CA . ARG A 1 92 ? -27.270 -14.424 29.212 1.00 91.62 92 ARG A CA 1
ATOM 720 C C . ARG A 1 92 ? -28.124 -15.285 30.144 1.00 91.62 92 ARG A C 1
ATOM 722 O O . ARG A 1 92 ? -29.085 -15.879 29.663 1.00 91.62 92 ARG A O 1
ATOM 729 N N . SER A 1 93 ? -27.826 -15.312 31.445 1.00 89.50 93 SER A N 1
ATOM 730 C CA . SER A 1 93 ? -28.606 -16.075 32.426 1.00 89.50 93 SER A CA 1
ATOM 731 C C . SER A 1 93 ? -30.013 -15.504 32.615 1.00 89.50 93 SER A C 1
ATOM 733 O O . SER A 1 93 ? -30.968 -16.270 32.581 1.00 89.50 93 SER A O 1
ATOM 735 N N . LEU A 1 94 ? -30.169 -14.176 32.690 1.00 89.50 94 LEU A N 1
ATOM 736 C CA . LEU A 1 94 ? -31.479 -13.512 32.800 1.00 89.50 94 LEU A CA 1
ATOM 737 C C . LEU A 1 94 ? -32.377 -13.746 31.579 1.00 89.50 94 LEU A C 1
ATOM 739 O O . LEU A 1 94 ? -33.597 -13.843 31.700 1.00 89.50 94 LEU A O 1
ATOM 743 N N . 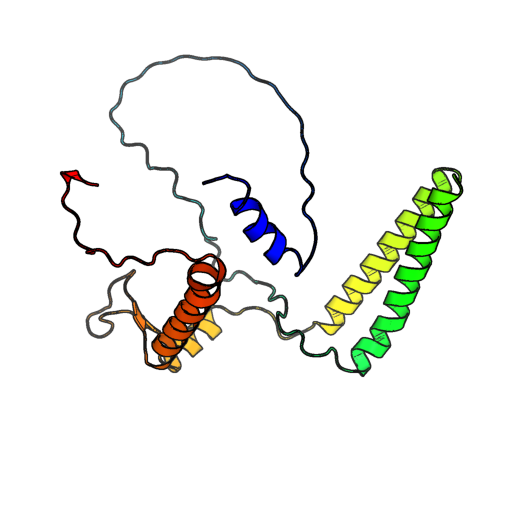LYS A 1 95 ? -31.778 -13.854 30.388 1.00 88.50 95 LYS A N 1
ATOM 744 C CA . LYS A 1 95 ? -32.507 -14.211 29.165 1.00 88.50 95 LYS A CA 1
ATOM 745 C C . LYS A 1 95 ? -32.894 -15.689 29.125 1.00 88.50 95 LYS A C 1
ATOM 747 O O . LYS A 1 95 ? -33.941 -16.005 28.574 1.00 88.50 95 LYS A O 1
ATOM 752 N N . ALA A 1 96 ? -32.073 -16.572 29.693 1.00 90.62 96 ALA A N 1
ATOM 753 C CA . ALA A 1 96 ? -32.364 -18.002 29.775 1.00 90.62 96 ALA A CA 1
ATOM 754 C C . ALA A 1 96 ? -33.445 -18.321 30.822 1.00 90.62 96 ALA A C 1
ATOM 756 O O . ALA A 1 96 ? -34.263 -19.206 30.594 1.00 90.62 96 ALA A O 1
ATOM 757 N N . SER A 1 97 ? -33.479 -17.588 31.941 1.00 85.12 97 SER A N 1
ATOM 758 C CA . SER A 1 97 ? -34.468 -17.771 33.011 1.00 85.12 97 SER A CA 1
ATOM 759 C C . SER A 1 97 ? -35.817 -17.093 32.752 1.00 85.12 97 SER A C 1
ATOM 761 O O . SER A 1 97 ? -36.726 -17.240 33.564 1.00 85.12 97 SER A O 1
ATOM 763 N N . GLY A 1 98 ? -35.970 -16.351 31.647 1.00 85.00 98 GLY A N 1
ATOM 764 C CA . GLY A 1 98 ? -37.220 -15.655 31.325 1.00 85.00 98 GLY A CA 1
ATOM 765 C C . GLY A 1 98 ? -37.579 -14.551 32.327 1.00 85.00 98 GLY A C 1
ATOM 766 O O . GLY A 1 98 ? -38.756 -14.330 32.600 1.00 85.00 98 GLY A O 1
ATOM 767 N N . ALA A 1 99 ? -36.571 -13.884 32.899 1.00 82.00 99 ALA A N 1
ATOM 768 C CA . ALA A 1 99 ? -36.748 -12.796 33.860 1.00 82.00 99 ALA A CA 1
ATOM 769 C C . ALA A 1 99 ? -37.578 -11.627 33.277 1.00 82.00 99 ALA A C 1
ATOM 771 O O . ALA A 1 99 ? -37.615 -11.442 32.054 1.00 82.00 99 ALA A O 1
ATOM 772 N N . PRO A 1 100 ? -38.216 -10.796 34.127 1.00 84.88 100 PRO A N 1
ATOM 773 C CA . PRO A 1 100 ? -38.998 -9.653 33.666 1.00 84.88 100 PRO A CA 1
ATOM 774 C C . PRO A 1 100 ? -38.163 -8.706 32.792 1.00 84.88 100 PRO A C 1
ATOM 776 O O . PRO A 1 100 ? -37.006 -8.389 33.079 1.00 84.88 100 PRO A O 1
ATOM 779 N N . GLU A 1 101 ? -38.778 -8.218 31.714 1.00 85.94 101 GLU A N 1
ATOM 780 C CA . GLU A 1 101 ? -38.114 -7.446 30.654 1.00 85.94 101 GLU A CA 1
ATOM 781 C C . GLU A 1 101 ? -37.394 -6.185 31.172 1.00 85.94 101 GLU A C 1
ATOM 783 O O . GLU A 1 101 ? -36.388 -5.746 30.606 1.00 85.94 101 GLU A O 1
ATOM 788 N N . LEU A 1 102 ? -37.878 -5.617 32.280 1.00 86.75 102 LEU A N 1
ATOM 789 C CA . LEU A 1 102 ? -37.277 -4.459 32.940 1.00 86.75 102 LEU A CA 1
ATOM 790 C C . LEU A 1 102 ? -35.865 -4.752 33.469 1.00 86.75 102 LEU A C 1
ATOM 792 O O . LEU A 1 102 ? -34.973 -3.914 33.316 1.00 86.75 102 LEU A O 1
ATOM 796 N N . ASP A 1 103 ? -35.632 -5.941 34.020 1.00 83.94 103 ASP A N 1
ATOM 797 C CA . ASP A 1 103 ? -34.340 -6.313 34.603 1.00 83.94 103 ASP A CA 1
ATOM 798 C C . ASP A 1 103 ? -33.326 -6.679 33.518 1.00 83.94 103 ASP A C 1
ATOM 800 O O . ASP A 1 103 ? -32.153 -6.304 33.596 1.00 83.94 103 ASP A O 1
ATOM 804 N N . VAL A 1 104 ? -33.795 -7.282 32.420 1.00 86.69 104 VAL A N 1
ATOM 805 C CA . VAL A 1 104 ? -32.978 -7.504 31.219 1.00 86.69 104 VAL A CA 1
ATOM 806 C C . VAL A 1 104 ? -32.516 -6.168 30.625 1.00 86.69 104 VAL A C 1
ATOM 808 O O . VAL A 1 104 ? -31.346 -6.021 30.265 1.00 86.69 104 VAL A O 1
ATOM 811 N N . LYS A 1 105 ? -33.400 -5.164 30.545 1.00 89.06 105 LYS A N 1
ATOM 812 C CA . LYS A 1 105 ? -33.057 -3.829 30.024 1.00 89.06 105 LYS A CA 1
ATOM 813 C C . LYS A 1 105 ? -32.053 -3.097 30.916 1.00 89.06 105 LYS A C 1
ATOM 815 O O . LYS A 1 105 ? -31.093 -2.533 30.387 1.00 89.06 105 LYS A O 1
ATOM 820 N N . LYS A 1 106 ? -32.222 -3.151 32.242 1.00 93.31 106 LYS A N 1
ATOM 821 C CA . LYS A 1 106 ? -31.259 -2.586 33.206 1.00 93.31 106 LYS A CA 1
ATOM 822 C C . LYS A 1 106 ? -29.881 -3.241 33.078 1.00 93.31 106 LYS A C 1
ATOM 824 O O . LYS A 1 106 ? -28.890 -2.535 32.894 1.00 93.31 106 LYS A O 1
ATOM 829 N N . ALA A 1 107 ? -29.820 -4.575 33.056 1.00 88.31 107 ALA A N 1
ATOM 830 C CA . ALA A 1 107 ? -28.562 -5.312 32.926 1.00 88.31 107 ALA A CA 1
ATOM 831 C C . ALA A 1 107 ? -27.849 -5.039 31.586 1.00 88.31 107 ALA A C 1
ATOM 833 O O . ALA A 1 107 ? -26.622 -4.928 31.537 1.00 88.31 107 ALA A O 1
ATOM 834 N N . VAL A 1 108 ? -28.605 -4.870 30.491 1.00 91.38 108 VAL A N 1
ATOM 835 C CA . VAL A 1 108 ? -28.060 -4.493 29.174 1.00 91.38 108 VAL A CA 1
ATOM 836 C C . VAL A 1 108 ? -27.534 -3.054 29.155 1.00 91.38 108 VAL A C 1
ATOM 838 O O . VAL A 1 108 ? -26.509 -2.800 28.520 1.00 91.38 108 VAL A O 1
ATOM 841 N N . ALA A 1 109 ? -28.199 -2.111 29.826 1.00 93.25 109 ALA A N 1
ATOM 842 C CA . ALA A 1 109 ? -27.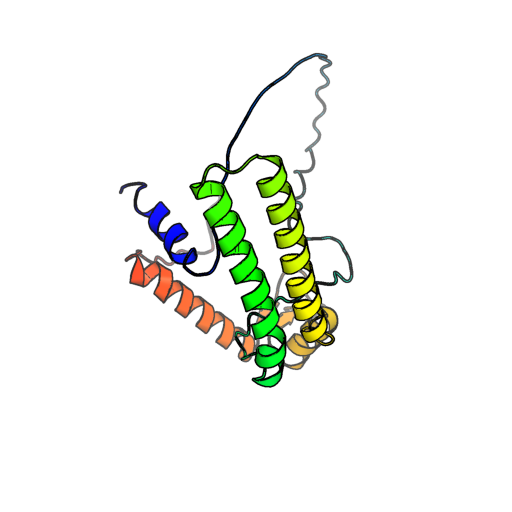713 -0.736 29.944 1.00 93.25 109 ALA A CA 1
ATOM 843 C C . ALA A 1 109 ? -26.383 -0.684 30.712 1.00 93.25 109 ALA A C 1
ATOM 845 O O . ALA A 1 109 ? -25.429 -0.050 30.257 1.00 93.25 109 ALA A O 1
ATOM 846 N N . GLU A 1 110 ? -26.285 -1.437 31.806 1.00 92.31 110 GLU A N 1
ATOM 847 C CA . GLU A 1 110 ? -25.051 -1.574 32.577 1.00 92.31 110 GLU A CA 1
ATOM 848 C C . GLU A 1 110 ? -23.935 -2.257 31.766 1.00 92.31 110 GLU A C 1
ATOM 850 O O . GLU A 1 110 ? -22.794 -1.795 31.769 1.00 92.31 110 GLU A O 1
ATOM 855 N N . LEU A 1 111 ? -24.254 -3.292 30.978 1.00 90.00 111 LEU A N 1
ATOM 856 C CA . LEU A 1 111 ? -23.291 -3.923 30.070 1.00 90.00 111 LEU A CA 1
ATOM 857 C C . LEU A 1 111 ? -22.740 -2.928 29.037 1.00 90.00 111 LEU A C 1
ATOM 859 O O . LEU A 1 111 ? -21.542 -2.928 28.762 1.00 90.00 111 LEU A O 1
ATOM 863 N N . LYS A 1 112 ? -23.594 -2.074 28.461 1.00 91.12 112 LYS A N 1
ATOM 864 C CA . LYS A 1 112 ? -23.160 -1.028 27.520 1.00 91.12 112 LYS A CA 1
ATOM 865 C C . LYS A 1 112 ? -22.258 0.003 28.198 1.00 91.12 112 LYS A C 1
ATOM 867 O O . LYS A 1 112 ? -21.265 0.403 27.599 1.00 91.12 112 LYS A O 1
ATOM 872 N N . ALA A 1 113 ? -22.560 0.390 29.438 1.00 93.31 113 ALA A N 1
ATOM 873 C CA . ALA A 1 113 ? -21.717 1.301 30.209 1.00 93.31 113 ALA A CA 1
ATOM 874 C C . ALA A 1 113 ? -20.330 0.698 30.493 1.00 93.31 113 ALA A C 1
ATOM 876 O O . ALA A 1 113 ? -19.320 1.360 30.267 1.00 93.31 113 ALA A O 1
ATOM 877 N N . ARG A 1 114 ? -20.266 -0.579 30.902 1.00 88.94 114 ARG A N 1
ATOM 878 C CA . ARG A 1 114 ? -18.996 -1.290 31.144 1.00 88.94 114 ARG A CA 1
ATOM 879 C C . ARG A 1 114 ? -18.174 -1.470 29.862 1.00 88.94 114 ARG A C 1
ATOM 881 O O . ARG A 1 114 ? -16.962 -1.299 29.895 1.00 88.94 114 ARG A O 1
ATOM 888 N N . LYS A 1 115 ? -18.825 -1.755 28.727 1.00 88.44 115 LYS A N 1
ATOM 889 C CA . LYS A 1 115 ? -18.161 -1.812 27.411 1.00 88.44 115 LYS A CA 1
ATOM 890 C C . LYS A 1 115 ? -17.579 -0.464 27.002 1.00 88.44 115 LYS A C 1
ATOM 892 O O . LYS A 1 115 ? -16.426 -0.412 26.600 1.00 88.44 115 LYS A O 1
ATOM 897 N N . LYS A 1 116 ? -18.342 0.617 27.176 1.00 90.31 116 LYS A N 1
ATOM 898 C CA . LYS A 1 116 ? -17.862 1.973 26.901 1.00 90.31 116 LYS A CA 1
ATOM 899 C C . LYS A 1 116 ? -16.654 2.330 27.774 1.00 90.31 116 LYS A C 1
ATOM 901 O O . LYS A 1 116 ? -15.677 2.851 27.264 1.00 90.31 116 LYS A O 1
ATOM 906 N N . ALA A 1 117 ? -16.687 1.991 29.064 1.00 87.50 117 ALA A N 1
ATOM 907 C CA . ALA A 1 117 ? -15.558 2.230 29.963 1.00 87.50 117 ALA A CA 1
ATOM 908 C C . ALA A 1 117 ? -14.293 1.442 29.563 1.00 87.50 117 ALA A C 1
ATOM 910 O O . ALA A 1 117 ? -13.189 1.964 29.693 1.00 87.50 117 ALA A O 1
ATOM 911 N N . LEU A 1 118 ? -14.446 0.207 29.065 1.00 85.56 118 LEU A N 1
ATOM 912 C CA . LEU A 1 118 ? -13.337 -0.575 28.510 1.00 85.56 118 LEU A CA 1
ATOM 913 C C . LEU A 1 118 ? -12.777 0.086 27.242 1.00 85.56 118 LEU A C 1
ATOM 915 O O . LEU A 1 118 ? -11.570 0.268 27.151 1.00 85.56 118 LEU A O 1
ATOM 919 N N . GLU A 1 119 ? -13.641 0.491 26.310 1.00 82.00 119 GLU A N 1
ATOM 920 C CA . GLU A 1 119 ? -13.244 1.176 25.072 1.00 82.00 1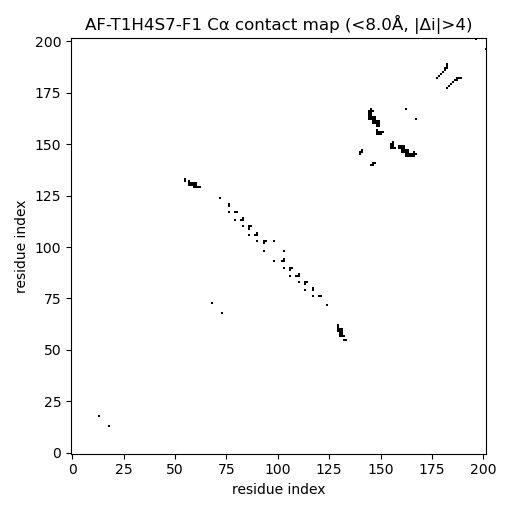19 GLU A CA 1
ATOM 921 C C . GLU A 1 119 ? -12.539 2.513 25.351 1.00 82.00 119 GLU A C 1
ATOM 923 O O . GLU A 1 119 ? -11.510 2.804 24.745 1.00 82.00 119 GLU A O 1
ATOM 928 N N . ASP A 1 120 ? -13.046 3.312 26.296 1.00 84.88 120 ASP A N 1
ATOM 929 C CA . ASP A 1 120 ? -12.436 4.583 26.700 1.00 84.88 120 ASP A CA 1
ATOM 930 C C . ASP A 1 120 ? -11.036 4.347 27.303 1.00 84.88 120 ASP A C 1
ATOM 932 O O . ASP A 1 120 ? -10.089 5.060 26.968 1.00 84.88 120 ASP A O 1
ATOM 936 N N . LYS A 1 121 ? -10.863 3.294 28.116 1.00 83.69 121 LYS A N 1
ATOM 937 C CA . LYS A 1 121 ? -9.560 2.907 28.685 1.00 83.69 121 LYS A CA 1
ATOM 938 C C . LYS A 1 121 ? -8.593 2.372 27.634 1.00 83.69 121 LYS A C 1
ATOM 940 O O . LYS A 1 121 ? -7.434 2.774 27.616 1.00 83.69 121 LYS A O 1
ATOM 945 N N . GLU A 1 122 ? -9.053 1.515 26.728 1.00 80.31 122 GLU A N 1
ATOM 946 C CA . GLU A 1 122 ? -8.262 1.061 25.578 1.00 80.31 122 GLU A CA 1
ATOM 947 C C . GLU A 1 122 ? -7.811 2.258 24.720 1.00 80.31 122 GLU A C 1
ATOM 949 O O . GLU A 1 122 ? -6.667 2.313 24.262 1.00 80.31 122 GLU A O 1
ATOM 954 N N . LEU A 1 123 ? -8.673 3.266 24.560 1.00 75.25 123 LEU A N 1
ATOM 955 C CA . LEU A 1 123 ? -8.377 4.492 23.821 1.00 75.25 123 LEU A CA 1
ATOM 956 C C . LEU A 1 123 ? -7.378 5.406 24.552 1.00 75.25 123 LEU A C 1
ATOM 958 O O . LEU A 1 123 ? -6.524 6.003 23.894 1.00 75.25 123 LEU A O 1
ATOM 962 N N . GLU A 1 124 ? -7.428 5.480 25.884 1.00 81.00 124 GLU A N 1
ATOM 963 C CA . GLU A 1 124 ? -6.422 6.166 26.710 1.00 81.00 124 GLU A CA 1
ATOM 964 C C . GLU A 1 124 ? -5.033 5.532 26.542 1.00 81.00 124 GLU A C 1
ATOM 966 O O . GLU A 1 124 ? -4.067 6.242 26.254 1.00 81.00 124 GLU A O 1
ATOM 971 N N . PHE A 1 125 ? -4.929 4.199 26.625 1.00 69.81 125 PHE A N 1
ATOM 972 C CA . PHE A 1 125 ? -3.665 3.475 26.407 1.00 69.81 125 PHE A CA 1
ATOM 973 C C . PHE A 1 125 ? -3.164 3.546 24.962 1.00 69.81 125 PHE A C 1
ATOM 975 O O . PHE A 1 125 ? -1.983 3.338 24.693 1.00 69.81 125 PHE A O 1
ATOM 982 N N . THR A 1 126 ? -4.047 3.886 24.026 1.00 63.81 126 THR A N 1
ATOM 983 C CA . THR A 1 126 ? -3.698 4.122 22.622 1.00 63.81 126 THR A CA 1
ATOM 984 C C . THR A 1 126 ? -3.110 5.531 22.384 1.00 63.81 126 THR A C 1
ATOM 986 O O . THR A 1 126 ? -2.604 5.815 21.295 1.00 63.81 126 THR A O 1
ATOM 989 N N . SER A 1 127 ? -3.129 6.445 23.365 1.00 58.84 127 SER A N 1
ATOM 990 C CA . SER A 1 127 ? -2.648 7.832 23.191 1.00 58.84 127 SER A CA 1
ATOM 991 C C . SER A 1 127 ? -1.103 7.907 23.248 1.00 58.84 127 SER A C 1
ATOM 993 O O . SER A 1 127 ? -0.498 7.391 24.173 1.00 58.84 127 SER A O 1
ATOM 995 N N . GLN A 1 128 ? -0.329 8.463 22.299 1.00 54.03 128 GLN A N 1
ATOM 996 C CA . GLN A 1 128 ? -0.484 9.687 21.491 1.00 54.03 128 GLN A CA 1
ATOM 997 C C . GLN A 1 128 ? 0.079 9.604 20.038 1.00 54.03 128 GLN A C 1
ATOM 999 O O . GLN A 1 128 ? 0.121 10.620 19.346 1.00 54.03 128 GLN A O 1
ATOM 1004 N N . SER A 1 129 ? 0.529 8.447 19.535 1.00 54.47 129 SER A N 1
ATOM 1005 C CA . SER A 1 129 ? 1.377 8.385 18.315 1.00 54.47 129 SER A CA 1
ATOM 1006 C C . SER A 1 129 ? 0.651 8.093 16.983 1.00 54.47 129 SER A C 1
ATOM 1008 O O . SER A 1 129 ? 1.151 8.415 15.908 1.00 54.47 129 SER A O 1
ATOM 1010 N N . SER A 1 130 ? -0.557 7.525 16.982 1.00 60.50 130 SER A N 1
ATOM 1011 C CA . SER A 1 130 ? -1.105 6.877 15.771 1.00 60.50 130 SER A CA 1
ATOM 1012 C C . SER A 1 130 ? -1.996 7.757 14.877 1.00 60.50 130 SER A C 1
ATOM 1014 O O . SER A 1 130 ? -2.920 7.268 14.219 1.00 60.50 130 SER A O 1
ATOM 1016 N N . THR A 1 131 ? -1.752 9.071 14.815 1.00 69.00 131 THR A N 1
ATOM 1017 C CA . THR A 1 131 ? -2.369 9.879 13.747 1.00 69.00 131 THR A CA 1
ATOM 1018 C C . THR A 1 131 ? -1.578 9.691 12.457 1.00 69.00 131 THR A C 1
ATOM 1020 O O . THR A 1 131 ? -0.386 9.981 12.419 1.00 69.00 131 THR A O 1
ATOM 1023 N N . PHE A 1 132 ? -2.241 9.241 11.388 1.00 78.69 132 PHE A N 1
ATOM 1024 C CA . PHE A 1 132 ? -1.617 9.162 10.069 1.00 78.69 132 PHE A CA 1
ATOM 1025 C C . PHE A 1 132 ? -1.369 10.563 9.507 1.00 78.69 132 PHE A C 1
ATOM 1027 O O . PHE A 1 132 ? -2.309 11.268 9.129 1.00 78.69 132 PHE A O 1
ATOM 1034 N N . ASP A 1 133 ? -0.102 10.952 9.437 1.00 85.06 133 ASP A N 1
ATOM 1035 C CA . ASP A 1 133 ? 0.325 12.164 8.752 1.00 85.06 133 ASP A CA 1
ATOM 1036 C C . ASP A 1 133 ? 0.755 11.816 7.323 1.00 85.06 133 ASP A C 1
ATOM 1038 O O . ASP A 1 133 ? 1.843 11.284 7.083 1.00 85.06 133 ASP A O 1
ATOM 1042 N N . ARG A 1 134 ? -0.132 12.111 6.367 1.00 86.81 134 ARG A N 1
ATOM 1043 C CA . ARG A 1 134 ? 0.103 11.850 4.943 1.00 86.81 134 ARG A CA 1
ATOM 1044 C C . ARG A 1 134 ? 1.344 12.581 4.437 1.00 86.81 134 ARG A C 1
ATOM 1046 O O . ARG A 1 134 ? 2.098 11.990 3.676 1.00 86.81 134 ARG A O 1
ATOM 1053 N N . ALA A 1 135 ? 1.563 13.827 4.860 1.00 89.38 135 ALA A N 1
ATOM 1054 C CA . ALA A 1 135 ? 2.676 14.635 4.370 1.00 89.38 135 ALA A CA 1
ATOM 1055 C C . ALA A 1 135 ? 4.018 14.061 4.839 1.00 89.38 135 ALA A C 1
ATOM 1057 O O . ALA A 1 135 ? 4.933 13.907 4.036 1.00 89.38 135 ALA A O 1
ATOM 1058 N N . LYS A 1 136 ? 4.108 13.655 6.114 1.00 90.00 136 LYS A N 1
ATOM 1059 C CA . LYS A 1 136 ? 5.305 12.979 6.639 1.00 90.00 136 LYS A CA 1
ATOM 1060 C C . LYS A 1 136 ? 5.554 11.637 5.961 1.00 90.00 136 LYS A C 1
ATOM 1062 O O . LYS A 1 136 ? 6.694 11.326 5.642 1.00 90.00 136 LYS A O 1
ATOM 1067 N N . MET A 1 137 ? 4.508 10.843 5.726 1.00 91.56 137 MET A N 1
ATOM 1068 C CA . MET A 1 137 ? 4.656 9.574 5.012 1.00 91.56 137 MET A CA 1
ATOM 1069 C C . MET A 1 137 ? 5.175 9.797 3.586 1.00 91.56 137 MET A C 1
ATOM 1071 O O . MET A 1 137 ? 6.123 9.136 3.177 1.00 91.56 137 MET A O 1
ATOM 1075 N N . GLU A 1 138 ? 4.576 10.722 2.833 1.00 92.44 138 GLU A N 1
ATOM 1076 C CA . GLU A 1 138 ? 5.002 11.023 1.463 1.00 92.44 138 GLU A CA 1
ATOM 1077 C C . GLU A 1 138 ? 6.439 11.546 1.401 1.00 92.44 138 GLU A C 1
ATOM 1079 O O . GLU A 1 138 ? 7.198 11.114 0.535 1.00 92.44 138 GLU A O 1
ATOM 1084 N N . ASP A 1 139 ? 6.833 12.420 2.331 1.00 93.31 139 ASP A N 1
ATOM 1085 C CA . ASP A 1 139 ? 8.212 12.910 2.428 1.00 93.31 139 ASP A CA 1
ATOM 1086 C C . ASP A 1 139 ? 9.203 11.761 2.665 1.00 93.31 139 ASP A C 1
ATOM 1088 O O . ASP A 1 139 ? 10.214 11.649 1.970 1.00 93.31 139 ASP A O 1
ATOM 1092 N N . LEU A 1 140 ? 8.881 10.834 3.574 1.00 94.19 140 LEU A N 1
ATOM 1093 C CA . LEU A 1 140 ? 9.709 9.653 3.818 1.00 94.19 140 LEU A CA 1
ATOM 1094 C C . LEU A 1 140 ? 9.808 8.742 2.590 1.00 94.19 140 LEU A C 1
ATOM 1096 O O . LEU A 1 140 ? 10.904 8.275 2.275 1.00 94.19 140 LEU A O 1
ATOM 1100 N N . LEU A 1 141 ? 8.696 8.496 1.891 1.0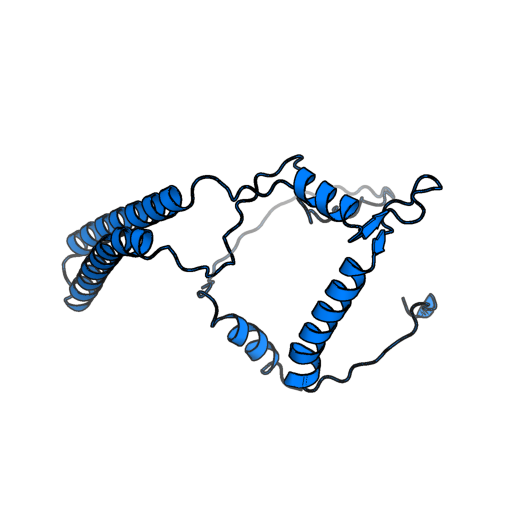0 95.56 141 LEU A N 1
ATOM 1101 C CA . LEU A 1 141 ? 8.676 7.649 0.694 1.00 95.56 141 LEU A CA 1
ATOM 1102 C C . LEU A 1 141 ? 9.522 8.254 -0.433 1.00 95.56 141 LEU A C 1
ATOM 1104 O O . LEU A 1 141 ? 10.296 7.526 -1.055 1.00 95.56 141 LEU A O 1
ATOM 1108 N N . LYS A 1 142 ? 9.453 9.575 -0.635 1.00 93.12 142 LYS A N 1
ATOM 1109 C CA . LYS A 1 142 ? 10.279 10.286 -1.622 1.00 93.12 142 LYS A CA 1
ATOM 1110 C C . LYS A 1 142 ? 11.754 10.313 -1.229 1.00 93.12 142 LYS A C 1
ATOM 1112 O O . LYS A 1 142 ? 12.603 9.919 -2.021 1.00 93.12 142 LYS A O 1
ATOM 1117 N N . ARG A 1 143 ? 12.080 10.675 0.021 1.00 95.56 143 ARG A N 1
ATOM 1118 C CA . ARG A 1 143 ? 13.468 10.697 0.533 1.00 95.56 143 ARG A CA 1
ATOM 1119 C C . ARG A 1 143 ? 14.149 9.331 0.481 1.00 95.56 143 ARG A C 1
ATOM 1121 O O . ARG A 1 143 ? 15.369 9.259 0.366 1.00 95.56 143 ARG A O 1
ATOM 1128 N N . ARG A 1 144 ? 13.381 8.247 0.622 1.00 95.62 144 ARG A N 1
ATOM 1129 C CA . ARG A 1 144 ? 13.873 6.862 0.537 1.00 95.62 144 ARG A CA 1
ATOM 1130 C C . ARG A 1 144 ? 13.733 6.251 -0.854 1.00 95.62 144 ARG A C 1
ATOM 1132 O O . ARG A 1 144 ? 14.031 5.071 -1.005 1.00 95.62 144 ARG A O 1
ATOM 1139 N N . PHE A 1 145 ? 13.300 7.036 -1.838 1.00 94.44 145 PHE A N 1
ATOM 1140 C CA . PHE A 1 145 ? 13.122 6.615 -3.221 1.00 94.44 145 PHE A CA 1
ATOM 1141 C C . PHE A 1 145 ? 12.293 5.324 -3.344 1.00 94.44 145 PHE A C 1
ATOM 1143 O O . PHE A 1 145 ? 12.673 4.361 -4.006 1.00 94.44 145 PHE A O 1
ATOM 1150 N N . PHE A 1 146 ? 11.150 5.280 -2.652 1.00 96.19 146 PHE A N 1
ATOM 1151 C CA . PHE A 1 146 ? 10.151 4.223 -2.847 1.00 96.19 146 PHE A CA 1
ATOM 1152 C C . PHE A 1 146 ? 9.429 4.405 -4.177 1.00 96.19 146 PHE A C 1
ATOM 1154 O O . PHE A 1 146 ? 9.313 3.463 -4.958 1.00 96.19 146 PHE A O 1
ATOM 1161 N N . TYR A 1 147 ? 8.965 5.624 -4.428 1.00 95.88 147 TYR A N 1
ATOM 1162 C CA . TYR A 1 147 ? 8.462 6.064 -5.717 1.00 95.88 147 TYR A CA 1
ATOM 1163 C C . TYR A 1 147 ? 8.751 7.555 -5.885 1.00 95.88 147 TYR A C 1
ATOM 1165 O O . TYR A 1 147 ? 8.881 8.278 -4.891 1.00 95.88 147 TYR A O 1
ATOM 1173 N N . ASP A 1 148 ? 8.813 8.008 -7.130 1.00 94.94 148 ASP A N 1
ATOM 1174 C CA . ASP A 1 148 ? 8.853 9.425 -7.470 1.00 94.94 148 ASP A CA 1
ATOM 1175 C C . ASP A 1 148 ? 8.021 9.712 -8.727 1.00 94.94 148 ASP A C 1
ATOM 1177 O O . ASP A 1 148 ? 7.539 8.806 -9.410 1.00 94.94 148 ASP A O 1
ATOM 1181 N N . GLN A 1 149 ? 7.787 10.990 -8.993 1.00 95.44 149 GLN A N 1
ATOM 1182 C CA . GLN A 1 149 ? 7.082 11.470 -10.170 1.00 95.44 149 GLN A CA 1
ATOM 1183 C C . GLN A 1 149 ? 7.890 11.149 -11.437 1.00 95.44 149 GLN A C 1
ATOM 1185 O O . GLN A 1 149 ? 9.030 11.597 -11.567 1.00 95.44 149 GLN A O 1
ATOM 1190 N N . SER A 1 150 ? 7.296 10.429 -12.397 1.00 94.06 150 SER A N 1
ATOM 1191 C CA . SER A 1 150 ? 7.992 10.132 -13.655 1.00 94.06 150 SER A CA 1
ATOM 1192 C C . SER A 1 150 ? 8.363 11.418 -14.381 1.00 94.06 150 SER A C 1
ATOM 1194 O O . SER A 1 150 ? 7.579 12.374 -14.391 1.00 94.06 150 SER A O 1
ATOM 1196 N N . PHE A 1 151 ? 9.556 11.433 -14.980 1.00 94.38 151 PHE A N 1
ATOM 1197 C CA . PHE A 1 151 ? 10.135 12.591 -15.673 1.00 94.38 151 PHE A CA 1
ATOM 1198 C C . PHE A 1 151 ? 10.269 13.848 -14.793 1.00 94.38 151 PHE A C 1
ATOM 1200 O O . PHE A 1 151 ? 10.157 14.966 -15.297 1.00 94.38 151 PHE A O 1
ATOM 1207 N N . ALA A 1 152 ? 10.528 13.695 -13.487 1.00 92.56 152 ALA A N 1
ATOM 1208 C CA . ALA A 1 152 ? 10.664 14.818 -12.548 1.00 92.56 152 ALA A CA 1
ATOM 1209 C C . ALA A 1 152 ? 11.662 15.899 -13.013 1.00 92.56 152 ALA A C 1
ATOM 1211 O O . ALA A 1 152 ? 11.395 17.089 -12.854 1.00 92.56 152 ALA A O 1
ATOM 1212 N N . ILE A 1 153 ? 12.768 15.507 -13.659 1.00 94.94 153 ILE A N 1
ATOM 1213 C CA . ILE A 1 153 ? 13.770 16.444 -14.204 1.00 94.94 153 ILE A CA 1
ATOM 1214 C C . ILE A 1 153 ? 13.254 17.289 -15.384 1.00 94.94 153 ILE A C 1
ATOM 1216 O O . ILE A 1 153 ? 13.832 18.327 -15.687 1.00 94.94 153 ILE A O 1
ATOM 1220 N N . TYR A 1 154 ? 12.161 16.869 -16.026 1.00 95.56 154 TYR A N 1
ATOM 1221 C CA . TYR A 1 154 ? 11.508 17.560 -17.143 1.00 95.56 154 TYR A CA 1
ATOM 1222 C C . TYR A 1 154 ? 10.192 18.243 -16.730 1.00 95.56 154 TYR A C 1
ATOM 1224 O O . TYR A 1 154 ? 9.396 18.619 -17.585 1.00 95.56 154 TYR A O 1
ATOM 1232 N N . GLY A 1 155 ? 9.939 18.403 -15.426 1.00 91.81 155 GLY A N 1
ATOM 1233 C CA . GLY A 1 155 ? 8.715 19.019 -14.898 1.00 91.81 155 GLY A CA 1
ATOM 1234 C C . GLY A 1 155 ? 7.623 18.030 -14.477 1.00 91.81 155 GLY A C 1
ATOM 1235 O O . GLY A 1 155 ? 6.660 18.441 -13.834 1.00 91.81 155 GLY A O 1
ATOM 1236 N N . GLY A 1 156 ? 7.802 16.732 -14.745 1.00 93.00 156 GLY A N 1
ATOM 1237 C CA . GLY A 1 156 ? 6.915 15.659 -14.293 1.00 93.00 156 GLY A CA 1
ATOM 1238 C C . GLY A 1 156 ? 5.585 15.545 -15.052 1.00 93.00 156 GLY A C 1
ATOM 1239 O O . GLY A 1 156 ? 5.040 16.527 -15.547 1.00 93.00 156 GLY A O 1
ATOM 1240 N N . ILE A 1 157 ? 5.032 14.328 -15.122 1.00 94.56 157 ILE A N 1
ATOM 1241 C CA . ILE A 1 157 ? 3.736 14.054 -15.771 1.00 94.56 157 ILE A CA 1
ATOM 1242 C C . ILE A 1 157 ? 2.719 13.520 -14.760 1.00 94.56 157 ILE A C 1
ATOM 1244 O O . ILE A 1 157 ? 2.815 12.385 -14.292 1.00 94.56 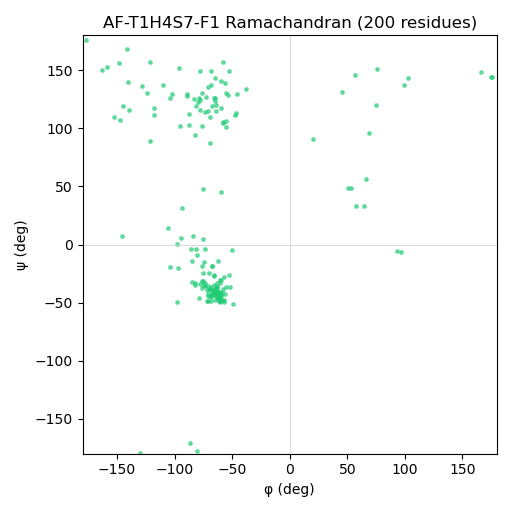157 ILE A O 1
ATOM 1248 N N . THR A 1 158 ? 1.686 14.306 -14.459 1.00 93.00 158 THR A N 1
ATOM 1249 C CA . THR A 1 158 ? 0.643 13.910 -13.501 1.00 93.00 158 THR A CA 1
ATOM 1250 C C . THR A 1 158 ? 0.035 12.551 -13.850 1.00 93.00 158 THR A C 1
ATOM 1252 O O . THR A 1 158 ? -0.423 12.347 -14.972 1.00 93.00 158 THR A O 1
ATOM 1255 N N . GLY A 1 159 ? -0.007 11.639 -12.878 1.00 92.44 159 GLY A N 1
ATOM 1256 C CA . GLY A 1 159 ? -0.574 10.297 -13.055 1.00 92.44 159 GLY A CA 1
ATOM 1257 C C . GLY A 1 159 ? 0.437 9.215 -13.446 1.00 92.44 159 GLY A C 1
ATOM 1258 O O . GLY A 1 159 ? 0.068 8.045 -13.457 1.00 92.44 159 GLY A O 1
ATOM 1259 N N . GLN A 1 160 ? 1.697 9.571 -13.706 1.00 94.94 160 GLN A N 1
ATOM 1260 C CA . GLN A 1 160 ? 2.784 8.619 -13.966 1.00 94.94 160 GLN A CA 1
ATOM 1261 C C . GLN A 1 160 ? 3.782 8.609 -12.803 1.00 94.94 160 GLN A C 1
ATOM 1263 O O . GLN A 1 160 ? 4.126 9.669 -12.283 1.00 94.94 160 GLN A O 1
ATOM 1268 N N . TYR A 1 161 ? 4.237 7.427 -12.382 1.00 96.31 161 TYR A N 1
ATOM 1269 C CA . TYR A 1 161 ? 5.173 7.278 -11.265 1.00 96.31 161 TYR A CA 1
ATOM 1270 C C . TYR A 1 161 ? 6.216 6.200 -11.541 1.00 96.31 161 TYR A C 1
ATOM 1272 O O . TYR A 1 161 ? 5.881 5.112 -12.015 1.00 96.31 161 TYR A O 1
ATOM 1280 N N . ASP A 1 162 ? 7.453 6.484 -11.142 1.00 95.56 162 ASP A N 1
ATOM 1281 C CA . ASP A 1 162 ? 8.575 5.558 -11.225 1.00 95.56 162 ASP A CA 1
ATOM 1282 C C . ASP A 1 162 ? 8.833 4.964 -9.840 1.00 95.56 162 ASP A C 1
ATOM 1284 O O . ASP A 1 162 ? 8.939 5.684 -8.845 1.00 95.56 162 ASP A O 1
ATOM 1288 N N . PHE A 1 163 ? 8.927 3.638 -9.757 1.00 96.75 163 PHE A N 1
ATOM 1289 C CA . PHE A 1 163 ? 9.252 2.948 -8.511 1.00 96.75 163 PHE A CA 1
ATOM 1290 C C . PHE A 1 163 ? 10.765 2.798 -8.377 1.00 96.75 163 PHE A C 1
ATOM 1292 O O . PHE A 1 163 ? 11.431 2.297 -9.283 1.00 96.75 163 PHE A O 1
ATOM 1299 N N . GLY A 1 164 ? 11.307 3.191 -7.226 1.00 95.81 164 GLY A N 1
ATOM 1300 C CA . GLY A 1 164 ? 12.708 2.930 -6.912 1.00 95.81 164 GLY A CA 1
ATOM 1301 C C . GLY A 1 164 ? 12.928 1.496 -6.411 1.00 95.81 164 GLY A C 1
ATOM 1302 O O . GLY A 1 164 ? 11.979 0.710 -6.319 1.00 95.81 164 GLY A O 1
ATOM 1303 N N . PRO A 1 165 ? 14.165 1.124 -6.035 1.00 96.56 165 PRO A N 1
ATOM 1304 C CA . PRO A 1 165 ? 14.517 -0.261 -5.706 1.00 96.56 165 PRO A CA 1
ATOM 1305 C C . PRO A 1 165 ? 13.647 -0.881 -4.603 1.00 96.56 165 PRO A C 1
ATOM 1307 O O . PRO A 1 165 ? 13.177 -2.012 -4.735 1.00 96.56 165 PRO A O 1
ATOM 1310 N N . MET A 1 166 ? 13.365 -0.118 -3.541 1.00 95.19 166 MET A N 1
ATOM 1311 C CA . MET A 1 166 ? 12.519 -0.570 -2.429 1.00 95.19 166 MET A CA 1
ATOM 1312 C C . MET A 1 166 ? 11.048 -0.710 -2.835 1.00 95.19 166 MET A C 1
ATOM 1314 O O . MET A 1 166 ? 10.376 -1.651 -2.411 1.00 95.19 166 MET A O 1
ATOM 1318 N N . GLY A 1 167 ? 10.548 0.201 -3.676 1.00 95.31 167 GLY A N 1
ATOM 1319 C CA . GLY A 1 167 ? 9.188 0.139 -4.210 1.00 95.31 167 GLY A CA 1
ATOM 1320 C C . GLY A 1 167 ? 8.992 -1.054 -5.143 1.00 95.31 167 GLY A C 1
ATOM 1321 O O . GLY A 1 167 ? 8.001 -1.771 -5.021 1.00 95.31 167 GLY A O 1
ATOM 1322 N N . CYS A 1 168 ? 9.971 -1.322 -6.010 1.00 96.69 168 CYS A N 1
ATOM 1323 C CA . CYS A 1 168 ? 9.987 -2.492 -6.885 1.00 96.69 168 CYS A CA 1
ATOM 1324 C C . CYS A 1 168 ? 9.990 -3.800 -6.086 1.00 96.69 168 CYS A C 1
ATOM 1326 O O . CYS A 1 168 ? 9.174 -4.678 -6.360 1.00 96.69 168 CYS A O 1
ATOM 1328 N N . ALA A 1 169 ? 10.842 -3.917 -5.062 1.00 96.81 169 ALA A N 1
ATOM 1329 C CA . ALA A 1 169 ? 10.873 -5.098 -4.198 1.00 96.81 169 ALA A CA 1
ATOM 1330 C C . ALA A 1 169 ? 9.530 -5.321 -3.481 1.00 96.81 169 ALA A C 1
ATOM 1332 O O . ALA A 1 169 ? 8.997 -6.432 -3.482 1.00 96.81 169 ALA A O 1
ATOM 1333 N N . LEU A 1 170 ? 8.939 -4.257 -2.925 1.00 96.81 170 LEU A N 1
ATOM 1334 C CA . LEU A 1 170 ? 7.626 -4.323 -2.283 1.00 96.81 170 LEU A CA 1
ATOM 1335 C C . LEU A 1 170 ? 6.531 -4.759 -3.266 1.00 96.81 170 LEU A C 1
ATOM 1337 O O . LEU A 1 170 ? 5.742 -5.646 -2.946 1.00 96.81 170 LEU A O 1
ATOM 1341 N N . LYS A 1 171 ? 6.499 -4.166 -4.464 1.00 96.38 171 LYS A N 1
ATOM 1342 C CA . LYS A 1 171 ? 5.544 -4.517 -5.522 1.00 96.38 171 LYS A CA 1
ATOM 1343 C C . LYS A 1 171 ? 5.643 -6.001 -5.879 1.00 96.38 171 LYS A C 1
ATOM 1345 O O . LYS A 1 171 ? 4.620 -6.681 -5.904 1.00 96.38 171 LYS A O 1
ATOM 1350 N N . SER A 1 172 ? 6.853 -6.514 -6.092 1.00 97.50 172 SER A N 1
ATOM 1351 C CA . SER A 1 172 ? 7.083 -7.932 -6.389 1.00 97.50 172 SER A CA 1
ATOM 1352 C C . SER A 1 172 ? 6.608 -8.846 -5.259 1.00 97.50 172 SER A C 1
ATOM 1354 O O . SER A 1 172 ? 5.951 -9.851 -5.519 1.00 97.50 172 SER A O 1
ATOM 1356 N N . ASN A 1 173 ? 6.862 -8.478 -4.001 1.00 97.62 173 ASN A N 1
ATOM 1357 C CA . ASN A 1 173 ? 6.404 -9.253 -2.845 1.00 97.62 173 ASN A CA 1
ATOM 1358 C C . ASN A 1 173 ? 4.874 -9.311 -2.756 1.00 97.62 173 ASN A C 1
ATOM 1360 O O . ASN A 1 173 ? 4.313 -10.377 -2.510 1.00 97.62 173 ASN A O 1
ATOM 1364 N N . ILE A 1 174 ? 4.192 -8.188 -2.999 1.00 97.19 174 ILE A N 1
ATOM 1365 C CA . ILE A 1 174 ? 2.724 -8.132 -3.011 1.00 97.19 174 ILE A CA 1
ATOM 1366 C C . ILE A 1 174 ? 2.156 -9.006 -4.135 1.00 97.19 174 ILE A C 1
ATOM 1368 O O . ILE A 1 174 ? 1.234 -9.782 -3.892 1.00 97.19 174 ILE A O 1
ATOM 1372 N N . LEU A 1 175 ? 2.718 -8.922 -5.345 1.00 96.12 175 LEU A N 1
ATOM 1373 C CA . LEU A 1 175 ? 2.283 -9.746 -6.477 1.00 96.12 175 LEU A CA 1
ATOM 1374 C C . LEU A 1 175 ? 2.479 -11.241 -6.204 1.00 96.12 175 LEU A C 1
ATOM 1376 O O . LEU A 1 175 ? 1.599 -12.040 -6.510 1.00 96.12 175 LEU A O 1
ATOM 1380 N N . ASN A 1 176 ? 3.594 -11.621 -5.580 1.00 96.56 176 ASN A N 1
ATOM 1381 C CA . ASN A 1 176 ? 3.859 -13.012 -5.219 1.00 96.56 176 ASN A CA 1
ATOM 1382 C C . ASN A 1 176 ? 2.865 -13.537 -4.179 1.00 96.56 176 ASN A C 1
ATOM 1384 O O . ASN A 1 176 ? 2.346 -14.637 -4.349 1.00 96.56 176 ASN A O 1
ATOM 1388 N N . LEU A 1 177 ? 2.553 -12.750 -3.144 1.00 96.88 177 LEU A N 1
ATOM 1389 C CA . LEU A 1 177 ? 1.534 -13.118 -2.154 1.00 96.88 177 LEU A CA 1
ATOM 1390 C C . LEU A 1 177 ? 0.153 -13.271 -2.797 1.00 96.88 177 LEU A C 1
ATOM 1392 O O . LEU A 1 177 ? -0.569 -14.218 -2.498 1.00 96.88 177 LEU A O 1
ATOM 1396 N N . TRP A 1 178 ? -0.198 -12.368 -3.712 1.00 96.00 178 TRP A N 1
ATOM 1397 C CA . TRP A 1 178 ? -1.459 -12.442 -4.441 1.00 96.00 178 TRP A CA 1
ATOM 1398 C C . TRP A 1 178 ? -1.541 -13.700 -5.318 1.00 96.00 178 TRP A C 1
ATOM 1400 O O . TRP A 1 178 ? -2.543 -14.410 -5.274 1.00 96.00 178 TRP A O 1
ATOM 1410 N N . ARG A 1 179 ? -0.471 -14.026 -6.055 1.00 94.94 179 ARG A N 1
ATOM 1411 C CA . ARG A 1 179 ? -0.388 -15.253 -6.863 1.00 94.94 179 ARG A CA 1
ATOM 1412 C C . ARG A 1 179 ? -0.492 -16.507 -6.006 1.00 94.94 179 ARG A C 1
ATOM 1414 O O . ARG A 1 179 ? -1.215 -17.430 -6.362 1.00 94.94 179 ARG A O 1
ATOM 1421 N N . GLN A 1 180 ? 0.205 -16.539 -4.874 1.00 94.69 180 GLN A N 1
ATOM 1422 C CA . GLN A 1 180 ? 0.119 -17.661 -3.943 1.00 94.69 180 GLN A CA 1
ATOM 1423 C C . GLN A 1 180 ? -1.317 -17.861 -3.464 1.00 94.69 180 GLN A C 1
ATOM 1425 O O . GLN A 1 180 ? -1.824 -18.972 -3.544 1.00 94.69 180 GLN A O 1
ATOM 1430 N N . PHE A 1 181 ? -1.977 -16.782 -3.046 1.00 93.69 181 PHE A N 1
ATOM 1431 C CA . PHE A 1 181 ? -3.316 -16.858 -2.479 1.00 93.69 181 PHE A CA 1
ATOM 1432 C C . PHE A 1 181 ? -4.401 -17.189 -3.512 1.00 93.69 181 PHE A C 1
ATOM 1434 O O . PHE A 1 181 ? -5.251 -18.021 -3.240 1.00 93.69 181 PHE A O 1
ATOM 1441 N N . PHE A 1 182 ? -4.394 -16.567 -4.694 1.00 92.06 182 PHE A N 1
ATOM 1442 C CA . PHE A 1 182 ? -5.468 -16.763 -5.679 1.00 92.06 182 PHE A CA 1
ATOM 1443 C C . PHE A 1 182 ? -5.111 -17.784 -6.754 1.00 92.06 182 PHE A C 1
ATOM 1445 O O . PHE A 1 182 ? -5.879 -18.701 -7.026 1.00 92.06 182 PHE A O 1
ATOM 1452 N N . VAL A 1 183 ? -3.938 -17.649 -7.373 1.00 91.31 183 VAL A N 1
ATOM 1453 C CA . VAL A 1 183 ? -3.572 -18.496 -8.514 1.00 91.31 183 VAL A CA 1
ATOM 1454 C C . VAL A 1 183 ? -3.298 -19.923 -8.049 1.00 91.31 183 VAL A C 1
ATOM 1456 O O . VAL A 1 183 ? -3.862 -20.862 -8.610 1.00 91.31 183 VAL A O 1
ATOM 1459 N N . LEU A 1 184 ? -2.483 -20.094 -7.002 1.00 88.31 184 LEU A N 1
ATOM 1460 C CA . LEU A 1 184 ? -2.097 -21.425 -6.528 1.00 88.31 184 LEU A CA 1
ATOM 1461 C C . LEU A 1 184 ? -3.181 -22.098 -5.675 1.00 88.31 184 LEU A C 1
ATOM 1463 O O . LEU A 1 184 ? -3.464 -23.270 -5.917 1.00 88.31 184 LEU A O 1
ATOM 1467 N N . GLU A 1 185 ? -3.804 -21.403 -4.710 1.00 89.81 185 GLU A N 1
ATOM 1468 C CA . GLU A 1 185 ? -4.832 -22.046 -3.864 1.00 89.81 185 GLU A CA 1
ATOM 1469 C C . GLU A 1 185 ? -6.105 -22.399 -4.649 1.00 89.81 185 GLU A C 1
ATOM 1471 O O . GLU A 1 185 ? -6.703 -23.447 -4.399 1.00 89.81 185 GLU A O 1
ATOM 1476 N N . GLU A 1 186 ? -6.518 -21.569 -5.615 1.00 88.50 186 GLU A N 1
ATOM 1477 C CA . GLU A 1 186 ? -7.751 -21.796 -6.385 1.00 88.50 186 GLU A CA 1
ATOM 1478 C C . GLU A 1 186 ? -7.519 -22.453 -7.753 1.00 88.50 186 GLU A C 1
ATOM 1480 O O . GLU A 1 186 ? -8.486 -22.719 -8.472 1.00 88.50 186 GLU A O 1
ATOM 1485 N N . GLN A 1 187 ? -6.260 -22.760 -8.094 1.00 90.38 187 GLN A N 1
ATOM 1486 C CA . GLN A 1 187 ? -5.847 -23.341 -9.378 1.00 90.38 187 GLN A CA 1
ATOM 1487 C C . GLN A 1 187 ? -6.347 -22.525 -10.581 1.00 90.38 187 GLN A C 1
ATOM 1489 O O . GLN A 1 187 ? -6.936 -23.061 -11.524 1.00 90.38 187 GLN A O 1
ATOM 1494 N N . MET A 1 188 ? -6.139 -21.207 -10.543 1.00 93.50 188 MET A N 1
ATOM 1495 C CA . MET A 1 188 ? -6.497 -20.330 -11.660 1.00 93.50 188 MET A CA 1
ATOM 1496 C C . MET A 1 188 ? -5.467 -20.421 -12.792 1.00 93.50 188 MET A C 1
ATOM 1498 O O . MET A 1 188 ? -4.277 -20.617 -12.559 1.00 93.50 188 MET A O 1
ATOM 1502 N N . LEU A 1 189 ? -5.927 -20.232 -14.031 1.00 93.38 189 LEU A N 1
ATOM 1503 C CA . LEU A 1 189 ? -5.058 -20.127 -15.203 1.00 93.38 189 LEU A CA 1
ATOM 1504 C C . LEU A 1 189 ? -4.619 -18.665 -15.375 1.00 93.38 189 LEU A C 1
ATOM 1506 O O . LEU A 1 189 ? -5.407 -17.833 -15.823 1.00 93.38 189 LEU A O 1
ATOM 1510 N N . GLU A 1 190 ? -3.380 -18.350 -14.991 1.00 92.62 190 GLU A N 1
ATOM 1511 C CA . GLU A 1 190 ? -2.756 -17.045 -15.254 1.00 92.62 190 GLU A CA 1
ATOM 1512 C C . GLU A 1 190 ? -2.399 -16.942 -16.748 1.00 92.62 190 GLU A C 1
ATOM 1514 O O . GLU A 1 190 ? -1.747 -17.829 -17.299 1.00 92.62 190 GLU A O 1
ATOM 1519 N N . VAL A 1 191 ? -2.846 -15.870 -17.409 1.00 95.12 191 VAL A N 1
ATOM 1520 C CA . VAL A 1 191 ? -2.570 -15.571 -18.824 1.00 95.12 191 VAL A CA 1
ATOM 1521 C C . VAL A 1 191 ? -2.031 -14.147 -18.913 1.00 95.12 191 VAL A C 1
ATOM 1523 O O . VAL A 1 191 ? -2.577 -13.249 -18.272 1.00 95.12 191 VAL A O 1
ATOM 1526 N N . ASP A 1 192 ? -0.981 -13.946 -19.708 1.00 94.94 192 ASP A N 1
ATOM 1527 C CA . ASP A 1 192 ? -0.422 -12.626 -20.010 1.00 94.94 192 ASP A CA 1
ATOM 1528 C C . ASP A 1 192 ? -0.837 -12.201 -21.428 1.00 94.94 192 ASP A C 1
ATOM 1530 O O . ASP A 1 192 ? -0.653 -12.953 -22.388 1.00 94.94 192 ASP A O 1
ATOM 1534 N N . CYS A 1 193 ? -1.439 -11.017 -21.555 1.00 95.88 193 CYS A N 1
ATOM 1535 C CA . 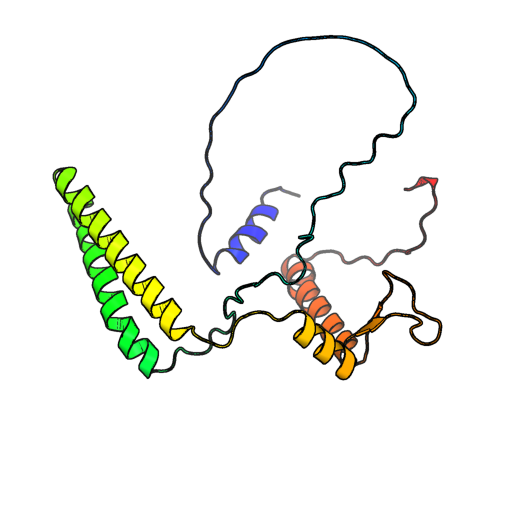CYS A 1 193 ? -2.020 -10.498 -22.798 1.00 95.88 193 CYS A CA 1
ATOM 1536 C C . CYS A 1 193 ? -1.360 -9.169 -23.193 1.00 95.88 193 CYS A C 1
ATOM 1538 O O . CYS A 1 193 ? -0.844 -8.437 -22.350 1.00 95.88 193 CYS A O 1
ATOM 1540 N N . SER A 1 194 ? -1.415 -8.815 -24.480 1.00 96.06 194 SER A N 1
ATOM 1541 C CA . SER A 1 194 ? -0.871 -7.543 -24.967 1.00 96.06 194 SER A CA 1
ATOM 1542 C C . SER A 1 194 ? -1.613 -6.332 -24.393 1.00 96.06 194 SER A C 1
ATOM 1544 O O . SER A 1 194 ? -2.834 -6.340 -24.269 1.00 96.06 194 SER A O 1
ATOM 1546 N N . ILE A 1 195 ? -0.868 -5.257 -24.111 1.00 95.62 195 ILE A N 1
ATOM 1547 C CA . ILE A 1 195 ? -1.428 -3.989 -23.608 1.00 95.62 195 ILE A CA 1
ATOM 1548 C C . ILE A 1 195 ? -2.138 -3.203 -24.723 1.00 95.62 195 ILE A C 1
ATOM 1550 O O . ILE A 1 195 ? -3.127 -2.522 -24.467 1.00 95.62 195 ILE A O 1
ATOM 1554 N N . LEU A 1 196 ? -1.623 -3.264 -25.957 1.00 95.56 196 LEU A N 1
ATOM 1555 C CA . LEU A 1 196 ? -2.240 -2.601 -27.107 1.00 95.56 196 LEU A CA 1
ATOM 1556 C C . LEU A 1 196 ? -3.431 -3.427 -27.602 1.00 95.56 196 LEU A C 1
ATOM 1558 O O . LEU A 1 196 ? -3.266 -4.597 -27.950 1.00 95.56 196 LEU A O 1
ATOM 1562 N N . THR A 1 197 ? -4.600 -2.790 -27.676 1.00 96.25 197 THR A N 1
ATOM 1563 C CA . THR A 1 197 ? -5.864 -3.414 -28.089 1.00 96.25 197 THR A CA 1
ATOM 1564 C C . THR A 1 197 ? -6.462 -2.633 -29.264 1.00 96.25 197 THR A C 1
ATOM 1566 O O . THR A 1 197 ? -6.540 -1.405 -29.179 1.00 96.25 197 THR A O 1
ATOM 1569 N N . PRO A 1 198 ? -6.863 -3.294 -30.368 1.00 95.88 198 PRO A N 1
ATOM 1570 C CA . PRO A 1 198 ? -7.502 -2.620 -31.497 1.00 95.88 198 PRO A CA 1
ATOM 1571 C C . PRO A 1 198 ? -8.899 -2.104 -31.125 1.00 95.88 198 PRO A C 1
ATOM 1573 O O . PRO A 1 198 ? -9.606 -2.730 -30.339 1.00 95.88 198 PRO A O 1
ATOM 1576 N N . GLU A 1 199 ? -9.319 -1.001 -31.750 1.00 95.62 199 GLU A N 1
ATOM 1577 C CA . GLU A 1 199 ? -10.592 -0.320 -31.455 1.00 95.62 199 GLU A CA 1
ATOM 1578 C C . GLU A 1 199 ? -11.813 -1.239 -31.565 1.00 95.62 199 GLU A C 1
ATOM 1580 O O . GLU A 1 199 ? -12.713 -1.157 -30.745 1.00 95.62 199 GLU A O 1
ATOM 1585 N N . GLN A 1 200 ? -11.823 -2.174 -32.518 1.00 95.38 200 GLN A N 1
ATOM 1586 C CA . GLN A 1 200 ? -12.949 -3.093 -32.730 1.00 95.38 200 GLN A CA 1
ATOM 1587 C C . GLN A 1 200 ? -13.248 -4.018 -31.535 1.00 95.38 200 GLN A C 1
ATOM 1589 O O . GLN A 1 200 ? -14.288 -4.674 -31.528 1.00 95.38 200 GLN A O 1
ATOM 1594 N N . VAL A 1 201 ? -12.326 -4.128 -30.573 1.00 93.81 201 VAL A N 1
ATOM 1595 C CA . VAL A 1 201 ? -12.426 -5.024 -29.411 1.00 93.81 201 VAL A CA 1
ATOM 1596 C C . VAL A 1 201 ? -12.783 -4.272 -28.118 1.00 93.81 201 VAL A C 1
ATOM 1598 O O . VAL A 1 201 ? -13.223 -4.916 -27.166 1.00 93.81 201 VAL A O 1
ATOM 1601 N N . LEU A 1 202 ? -12.584 -2.948 -28.067 1.00 90.12 202 LEU A N 1
ATOM 1602 C CA . LEU A 1 202 ? -12.834 -2.103 -26.887 1.00 90.12 202 LEU A CA 1
ATOM 1603 C C . LEU A 1 202 ? -14.302 -1.670 -26.792 1.00 90.12 202 LEU A C 1
ATOM 1605 O O . LEU A 1 202 ? -14.794 -1.604 -25.643 1.00 90.12 202 LEU A O 1
#

Foldseek 3Di:
DDPVVVVVVVVVVPVPDDDDDDDDDDDDDDDDDDDDDDDDDPDPDPPPPPDDPDDDDFDQDPPPPPPDPDPVLCVVLVVLVVVLVVLVVVLVVCVVVVHPPVVNVVSVVVSVVSVVVSVVSVVVSVDDPGGDDPVVVVVVCVVVQQKDFPPVVVVGDPPDIDGDPNVVVVVVVVVVVVCVVPCVVVVDDDDDDDPDDDPVVD

pLDDT: mean 73.07, std 24.45, range [25.28, 97.62]

Nearest PDB structures (foldseek):
  5e6m-assembly1_A  TM=5.865E-01  e=1.011E-10  Homo sapiens
  5lcy-assembly1_C  TM=7.248E-01  e=4.851E-02  Salmonella enterica subsp. enterica serovar Typhimurium
  4m1p-assembly1_A  TM=5.528E-01  e=1.243E+00  Geobacillus thermodenitrificans NG80-2
  7ena-assembly1_g  TM=3.217E-01  e=2.254E+00  Homo sapiens

Solvent-accessible surface area (backbone atoms only — not comparable to full-atom values): 13001 Å² total; per-residue (Å²): 135,69,81,74,57,67,59,53,63,60,55,67,56,48,83,62,74,74,85,87,83,89,88,84,93,78,94,83,90,90,82,90,86,90,80,90,75,97,67,99,64,88,71,78,69,80,73,73,84,75,74,78,92,62,83,86,63,83,42,76,55,75,74,82,62,86,65,70,68,51,74,67,54,45,67,65,46,48,64,48,53,48,58,40,48,54,41,48,50,49,47,53,49,42,63,72,69,66,53,64,69,69,58,53,51,52,46,49,53,52,40,52,52,45,48,48,54,44,53,54,48,57,51,58,74,58,64,85,74,53,65,52,53,64,66,63,50,52,51,52,36,46,78,65,36,28,41,47,59,29,58,54,94,80,73,44,47,93,95,45,72,41,63,28,73,62,32,48,53,51,52,52,52,53,53,51,53,49,42,51,61,48,35,62,71,68,67,52,87,87,80,90,78,79,87,80,75,62,77,95,77,114